Protein AF-A0A8J8PUG2-F1 (afdb_monomer)

Mean predicted aligned error: 6.24 Å

Sequence (182 aa):
MTYSSLESSLKRRLGYVIRYEDIEYEIVSKNYTLEVKMPSNGKLGQILHDYLQSYLIEGKARKNDSYDPFNYNLNNAVKILSDLTSKSRFSYCDKRVERIYGVRVTGQADLCSDEIVVEVKSNSDLKKVDLIQALIYTFLYEKDVILFLYGIYSGDYTIIRVPFNQRNLNSLLEGIKKLTDK

Secondary structure (DSSP, 8-state):
--THHHHHHHHHHHHHHS-STTS--EEEEEE---S--PPP-HHHHHHHHHHHHHHHTT-PPPPP-S--HHHHHHHHHHHHHHHHTTT---BPPPPEEEEETTEEEEE--SEE-SSEEEEEES-SSPPHHHHHHHHHHHHHHTSEEEEEEE-TTT--EEEEEE--SHHHHHHHHHHHHHHH--

Radius of gyration: 16.7 Å; Cα contacts (8 Å, |Δi|>4): 300; chains: 1; bounding box: 44×36×47 Å

Foldseek 3Di:
DDPVVQLLVLLVLLLVQFDPVLFDKDFPDWDFFDPDDDDDDVVVQVVLLVLLCCCQAVVDDQDDDPDDLLSVLSVVLNVVVCVVVVPFRKDFFDWFWDAAPNDIHIDGASIDGPAETEHEALAADDDSSLSSNQLSVCVRVVHKYWYWGANSNRSTTIIMIGGNDPSSVVSNNVSVVVVVVD

Nearest PDB structures (foldseek):
  6ppj-assembly1_B  TM=5.922E-01  e=2.136E-01  Mycolicibacterium smegmatis
  8b6h-assembly1_EM  TM=3.641E-01  e=5.302E+00  Tetrahymena thermophila SB210
  6s84-assembly1_E  TM=1.888E-01  e=7.018E-01  Thermotoga maritima MSB8
  7cys-assembly1_A  TM=2.981E-01  e=5.626E+00  Hordeum vulgare

pLDDT: mean 86.42, std 14.71, range [33.25, 98.31]

Solvent-accessible surface area (backbone atoms only — not comparable to full-atom values): 10322 Å² total; per-residue (Å²): 135,70,74,67,59,59,52,57,44,51,32,48,57,37,44,76,68,44,58,72,87,54,47,65,67,42,80,77,47,75,50,85,78,63,89,75,80,72,82,87,49,71,71,56,36,50,51,53,53,55,50,45,46,44,35,59,50,70,65,48,83,76,90,78,87,72,96,42,70,58,60,52,27,51,52,46,53,47,47,55,55,50,64,76,48,74,76,63,66,37,37,78,40,71,76,38,79,50,72,58,95,85,44,79,45,64,52,62,55,65,33,26,38,96,73,40,33,35,39,75,40,61,42,42,72,91,46,64,49,57,55,38,46,41,57,51,45,13,64,70,66,72,20,32,21,37,41,41,20,33,21,54,84,54,60,20,30,29,33,33,40,32,60,56,45,70,63,38,51,47,40,50,54,54,29,52,47,68,73,62,78,116

Structure (mmCIF, N/CA/C/O backbone):
data_AF-A0A8J8PUG2-F1
#
_entry.id   AF-A0A8J8PUG2-F1
#
loop_
_atom_site.group_PDB
_atom_site.id
_atom_site.type_symbol
_atom_site.label_atom_id
_atom_site.label_alt_id
_atom_site.label_comp_id
_atom_site.label_asym_id
_atom_site.label_entity_id
_atom_site.label_seq_id
_atom_site.pdbx_PDB_ins_code
_atom_site.Cartn_x
_atom_site.Cartn_y
_atom_site.Cartn_z
_atom_site.occupancy
_atom_site.B_iso_or_equiv
_atom_site.auth_seq_id
_atom_site.auth_comp_id
_atom_site.auth_asym_id
_atom_site.auth_atom_id
_atom_site.pdbx_PDB_model_num
ATOM 1 N N . MET A 1 1 ? -13.215 23.583 -1.229 1.00 33.47 1 MET A N 1
ATOM 2 C CA . MET A 1 1 ? -12.466 23.068 -0.059 1.00 33.47 1 MET A CA 1
ATOM 3 C C . MET A 1 1 ? -12.255 21.578 -0.248 1.00 33.47 1 MET A C 1
ATOM 5 O O . MET A 1 1 ? -13.207 20.867 -0.535 1.00 33.47 1 MET A O 1
ATOM 9 N N . THR A 1 2 ? -11.001 21.145 -0.232 1.00 33.25 2 THR A N 1
ATOM 10 C CA . THR A 1 2 ? -10.520 19.860 -0.756 1.00 33.25 2 THR A CA 1
ATOM 11 C C . THR A 1 2 ? -10.722 18.714 0.240 1.00 33.25 2 THR A C 1
ATOM 13 O O . THR A 1 2 ? -10.205 18.738 1.353 1.00 33.25 2 THR A O 1
ATOM 16 N N . TYR A 1 3 ? -11.448 17.677 -0.189 1.00 35.38 3 TYR A N 1
ATOM 17 C CA . TYR A 1 3 ? -11.759 16.458 0.571 1.00 35.38 3 TYR A CA 1
ATOM 18 C C . TYR A 1 3 ? -10.524 15.688 1.095 1.00 35.38 3 TYR A C 1
ATOM 20 O O . TYR A 1 3 ? -10.662 14.883 2.014 1.00 35.38 3 TYR A O 1
ATOM 28 N N . SER A 1 4 ? -9.317 15.975 0.589 1.00 40.91 4 SER A N 1
ATOM 29 C CA . SER A 1 4 ? -8.062 15.369 1.063 1.00 40.91 4 SER A CA 1
ATOM 30 C C . SER A 1 4 ? -7.694 15.750 2.505 1.00 40.91 4 SER A C 1
ATOM 32 O O . SER A 1 4 ? -6.958 15.013 3.166 1.00 40.91 4 SER A O 1
ATOM 34 N N . SER A 1 5 ? -8.219 16.860 3.044 1.00 36.84 5 SER A N 1
ATOM 35 C CA . SER A 1 5 ? -7.902 17.275 4.418 1.00 36.84 5 SER A CA 1
ATOM 36 C C . SER A 1 5 ? -8.544 16.361 5.474 1.00 36.84 5 SER A C 1
ATOM 38 O O . SER A 1 5 ? -7.901 16.064 6.484 1.00 36.84 5 SER A O 1
ATOM 40 N N . LEU A 1 6 ? -9.749 15.832 5.218 1.00 41.53 6 LEU A N 1
ATOM 41 C CA . LEU A 1 6 ? -10.483 14.960 6.146 1.00 41.53 6 LEU A CA 1
ATOM 42 C C . LEU A 1 6 ? -9.897 13.542 6.229 1.00 41.53 6 LEU A C 1
ATOM 44 O O . LEU A 1 6 ? -9.704 13.032 7.332 1.00 41.53 6 LEU A O 1
ATOM 48 N N . GLU A 1 7 ? -9.528 12.931 5.101 1.00 51.88 7 GLU A N 1
ATOM 49 C CA . GLU A 1 7 ? -8.844 11.624 5.087 1.00 51.88 7 GLU A CA 1
ATOM 50 C C . GLU A 1 7 ? -7.471 11.707 5.770 1.00 51.88 7 GLU A C 1
ATOM 52 O O . GLU A 1 7 ? -7.086 10.833 6.552 1.00 51.88 7 GLU A O 1
ATOM 57 N N . SER A 1 8 ? -6.757 12.821 5.564 1.00 60.81 8 SER A N 1
ATOM 58 C CA . SER A 1 8 ? -5.487 13.079 6.245 1.00 60.81 8 SER A CA 1
ATOM 59 C C . SER A 1 8 ? -5.633 13.242 7.764 1.00 60.81 8 SER A C 1
ATOM 61 O O . SER A 1 8 ? -4.667 13.016 8.495 1.00 60.81 8 SER A O 1
ATOM 63 N N 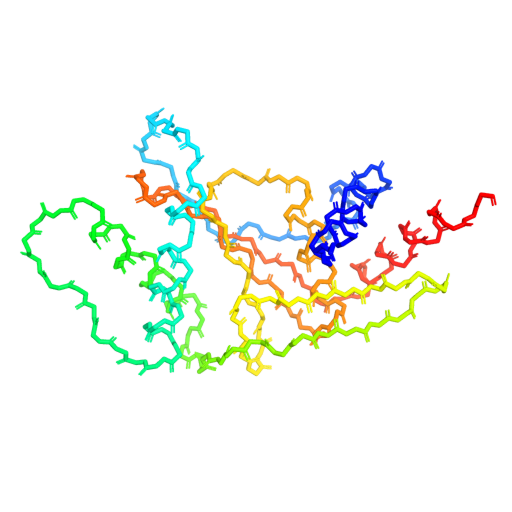. SER A 1 9 ? -6.817 13.636 8.242 1.00 80.19 9 SER A N 1
ATOM 64 C CA . SER A 1 9 ? -7.119 13.789 9.667 1.00 80.19 9 SER A CA 1
ATOM 65 C C . SER A 1 9 ? -7.372 12.435 10.327 1.00 80.19 9 SER A C 1
ATOM 67 O O . SER A 1 9 ? -6.797 12.158 11.379 1.00 80.19 9 SER A O 1
ATOM 69 N N . LEU A 1 10 ? -8.149 11.549 9.691 1.00 89.00 10 LEU A N 1
ATOM 70 C CA . LEU A 1 10 ? -8.481 10.244 10.270 1.00 89.00 10 LEU A CA 1
ATOM 71 C C . LEU A 1 10 ? -7.238 9.370 10.476 1.00 89.00 10 LEU A C 1
ATOM 73 O O . LEU A 1 10 ? -7.008 8.908 11.591 1.00 89.00 10 LEU A O 1
ATOM 77 N N . LYS A 1 11 ? -6.391 9.200 9.450 1.00 91.88 11 LYS A N 1
ATOM 78 C CA . LYS A 1 11 ? -5.176 8.373 9.574 1.00 91.88 11 LYS A CA 1
ATOM 79 C C . LYS A 1 11 ? -4.188 8.909 10.611 1.00 91.88 11 LYS A C 1
ATOM 81 O O . LYS A 1 11 ? -3.544 8.134 11.311 1.00 91.88 11 LYS A O 1
ATOM 86 N N . ARG A 1 12 ? -4.106 10.237 10.764 1.00 91.31 12 ARG A N 1
ATOM 87 C CA . ARG A 1 12 ? -3.309 10.873 11.823 1.00 91.31 12 ARG A CA 1
ATOM 88 C C . ARG A 1 12 ? -3.886 10.584 13.204 1.00 91.31 12 ARG A C 1
ATOM 90 O O . ARG A 1 12 ? -3.153 10.129 14.070 1.00 91.31 12 ARG A O 1
ATOM 97 N N . ARG A 1 13 ? -5.193 10.789 13.391 1.00 92.81 13 ARG A N 1
ATOM 98 C CA . ARG A 1 13 ? -5.896 10.500 14.652 1.00 92.81 13 ARG A CA 1
ATOM 99 C C . ARG A 1 13 ? -5.756 9.036 15.062 1.00 92.81 13 ARG A C 1
ATOM 101 O O . ARG A 1 13 ? -5.401 8.769 16.203 1.00 92.81 13 ARG A O 1
ATOM 108 N N . LEU A 1 14 ? -5.967 8.111 14.128 1.00 94.44 14 LEU A N 1
ATOM 109 C CA . LEU A 1 14 ? -5.774 6.677 14.352 1.00 94.44 14 LEU A CA 1
ATOM 110 C C . LEU A 1 14 ? -4.316 6.339 14.682 1.00 94.44 14 LEU A C 1
ATOM 112 O O . LEU A 1 14 ? -4.063 5.546 15.581 1.00 94.44 14 LEU A O 1
ATOM 116 N N . GLY A 1 15 ? -3.355 7.001 14.032 1.00 93.19 15 GLY A N 1
ATOM 117 C CA . GLY A 1 15 ? -1.930 6.851 14.331 1.00 93.19 15 GLY A CA 1
ATOM 118 C C . GLY A 1 15 ? -1.520 7.245 15.755 1.00 93.19 15 GLY A C 1
ATOM 119 O O . GLY A 1 15 ? -0.485 6.773 16.213 1.00 93.19 15 GLY A O 1
ATOM 120 N N . TYR A 1 16 ? -2.318 8.056 16.462 1.00 93.19 16 TYR A N 1
ATOM 121 C CA . TYR A 1 16 ? -2.096 8.366 17.882 1.00 93.19 16 TYR A CA 1
ATOM 122 C C . TYR A 1 16 ? -2.665 7.312 18.839 1.00 93.19 16 TYR A C 1
ATOM 124 O O . TYR A 1 16 ? -2.215 7.242 19.979 1.00 93.19 16 TYR A O 1
ATOM 132 N N . VAL A 1 17 ? -3.656 6.519 18.415 1.00 94.50 17 VAL A N 1
ATOM 133 C CA . VAL A 1 17 ? -4.383 5.588 19.303 1.00 94.50 17 VAL A CA 1
ATOM 134 C C . VAL A 1 17 ? -4.121 4.108 19.013 1.00 94.50 17 VAL A C 1
ATOM 136 O O . VAL A 1 17 ? -4.343 3.280 19.893 1.00 94.50 17 VAL A O 1
ATOM 139 N N . ILE A 1 18 ? -3.646 3.770 17.812 1.00 95.19 18 ILE A N 1
ATOM 140 C CA . ILE A 1 18 ? -3.248 2.412 17.415 1.00 95.19 18 ILE A CA 1
ATOM 141 C C . ILE A 1 18 ? -1.718 2.332 17.439 1.00 95.19 18 ILE A C 1
ATOM 143 O O . ILE A 1 18 ? -1.050 3.067 16.707 1.00 95.19 18 ILE A O 1
ATOM 147 N N . ARG A 1 19 ? -1.132 1.421 18.221 1.00 94.31 19 ARG A N 1
ATOM 148 C CA . ARG A 1 19 ? 0.330 1.225 18.301 1.00 94.31 19 ARG A CA 1
ATOM 149 C C . ARG A 1 19 ? 0.832 0.369 17.145 1.00 94.31 19 ARG A C 1
ATOM 151 O O . ARG A 1 19 ? 0.045 -0.137 16.351 1.00 94.31 19 ARG A O 1
ATOM 158 N N . TYR A 1 20 ? 2.147 0.309 16.923 1.00 92.44 20 TYR A N 1
ATOM 159 C CA . TYR A 1 20 ? 2.698 -0.529 15.843 1.00 92.44 20 TYR A CA 1
ATOM 160 C C . TYR A 1 20 ? 2.437 -2.013 16.103 1.00 92.44 20 TYR A C 1
ATOM 162 O O . TYR A 1 20 ? 1.981 -2.692 15.196 1.00 92.44 20 TYR A O 1
ATOM 170 N N . GLU A 1 21 ? 2.618 -2.469 17.344 1.00 94.44 21 GLU A N 1
ATOM 171 C CA . GLU A 1 21 ? 2.365 -3.857 17.763 1.00 94.44 21 GLU A CA 1
ATOM 172 C C . GLU A 1 21 ? 0.899 -4.307 17.647 1.00 94.44 21 GLU A C 1
ATOM 174 O O . GLU A 1 21 ? 0.617 -5.505 17.589 1.00 94.44 21 GLU A O 1
ATOM 179 N N . ASP A 1 22 ? -0.038 -3.359 17.587 1.00 95.94 22 ASP A N 1
ATOM 180 C CA . ASP A 1 22 ? -1.458 -3.657 17.412 1.00 95.94 22 ASP A CA 1
ATOM 181 C C . ASP A 1 22 ? -1.768 -4.028 15.945 1.00 95.94 22 ASP A C 1
ATOM 183 O O . ASP A 1 22 ? -2.813 -4.604 15.662 1.00 95.94 22 ASP A O 1
ATOM 187 N N . ILE A 1 23 ? -0.866 -3.732 15.003 1.00 97.25 23 ILE A N 1
ATOM 188 C CA . ILE A 1 23 ? -1.029 -4.016 13.574 1.00 97.25 23 ILE A CA 1
ATOM 189 C C . ILE A 1 23 ? -0.136 -5.199 13.214 1.00 97.25 23 ILE A C 1
ATOM 191 O O . ILE A 1 23 ? 1.072 -5.169 13.432 1.00 97.25 23 ILE A O 1
ATOM 195 N N . GLU A 1 24 ? -0.721 -6.235 12.632 1.00 97.88 24 GLU A N 1
ATOM 196 C CA . GLU A 1 24 ? 0.031 -7.310 12.001 1.00 97.88 24 GLU A CA 1
ATOM 197 C C . GLU A 1 24 ? 0.516 -6.850 10.626 1.00 97.88 24 GLU A C 1
ATOM 199 O O . GLU A 1 24 ? -0.282 -6.410 9.796 1.00 97.88 24 GLU A O 1
ATOM 204 N N . TYR A 1 25 ? 1.826 -6.918 10.397 1.00 96.94 25 TYR A N 1
ATOM 205 C CA . TYR A 1 25 ? 2.452 -6.628 9.112 1.00 96.94 25 TYR A CA 1
ATOM 206 C C . TYR A 1 25 ? 3.793 -7.356 8.988 1.00 96.94 25 TYR A C 1
ATOM 208 O O . TYR A 1 25 ? 4.448 -7.663 9.984 1.00 96.94 25 TYR A O 1
ATOM 216 N N . GLU A 1 26 ? 4.219 -7.585 7.752 1.00 96.00 26 GLU A N 1
ATOM 217 C CA . GLU A 1 26 ? 5.466 -8.263 7.406 1.00 96.00 26 GLU A CA 1
ATOM 218 C C . GLU A 1 26 ? 6.323 -7.356 6.518 1.00 96.00 26 GLU A C 1
ATOM 220 O O . GLU A 1 26 ? 5.825 -6.785 5.548 1.00 96.00 26 GLU A O 1
ATOM 225 N N . ILE A 1 27 ? 7.620 -7.230 6.821 1.00 93.88 27 ILE A N 1
ATOM 226 C CA . ILE A 1 27 ? 8.580 -6.611 5.898 1.00 93.88 27 ILE A CA 1
ATOM 227 C C . ILE A 1 27 ? 8.992 -7.679 4.886 1.00 93.88 27 ILE A C 1
ATOM 229 O O . ILE A 1 27 ? 9.810 -8.540 5.195 1.00 93.88 27 ILE A O 1
ATOM 233 N N . VAL A 1 28 ? 8.430 -7.603 3.682 1.00 93.56 28 VAL A N 1
ATOM 234 C CA . VAL A 1 28 ? 8.649 -8.586 2.610 1.00 93.56 28 VAL A CA 1
ATOM 235 C C . VAL A 1 28 ? 10.042 -8.441 2.004 1.00 93.56 28 VAL A C 1
ATOM 237 O O . VAL A 1 28 ? 10.712 -9.424 1.705 1.00 93.56 28 VAL A O 1
ATOM 240 N N . SER A 1 29 ? 10.484 -7.202 1.790 1.00 90.62 29 SER A N 1
ATOM 241 C CA . SER A 1 29 ? 11.806 -6.917 1.236 1.00 90.62 29 SER A CA 1
ATOM 242 C C . SER A 1 29 ? 12.253 -5.508 1.596 1.00 90.62 29 SER A C 1
ATOM 244 O O . SER A 1 29 ? 11.432 -4.616 1.835 1.00 90.62 29 SER A O 1
ATOM 246 N N . LYS A 1 30 ? 13.569 -5.310 1.648 1.00 87.75 30 LYS A N 1
ATOM 247 C CA . LYS A 1 30 ? 14.187 -4.043 2.018 1.00 87.75 30 LYS A CA 1
ATOM 248 C C . LYS A 1 30 ? 15.546 -3.889 1.349 1.00 87.75 30 LYS A C 1
ATOM 250 O O . LYS A 1 30 ? 16.363 -4.805 1.410 1.00 87.75 30 LYS A O 1
ATOM 255 N N . ASN A 1 31 ? 15.804 -2.727 0.762 1.00 87.00 31 ASN A N 1
ATOM 256 C CA . ASN A 1 31 ? 17.104 -2.378 0.200 1.00 87.00 31 ASN A CA 1
ATOM 257 C C . ASN A 1 31 ? 17.448 -0.923 0.538 1.00 87.00 31 ASN A C 1
ATOM 259 O O . ASN A 1 31 ? 16.621 -0.030 0.345 1.00 87.00 31 ASN A O 1
ATOM 263 N N . TYR A 1 32 ? 18.668 -0.715 1.032 1.00 78.00 32 TYR A N 1
ATOM 264 C CA . TYR A 1 32 ? 19.250 0.602 1.247 1.00 78.00 32 TYR A CA 1
ATOM 265 C C . TYR A 1 32 ? 20.633 0.653 0.613 1.00 78.00 32 TYR A C 1
ATOM 267 O O . TYR A 1 32 ? 21.510 -0.138 0.956 1.00 78.00 32 TYR A O 1
ATOM 275 N N . THR A 1 33 ? 20.812 1.607 -0.287 1.00 67.88 33 THR A N 1
ATOM 276 C CA . THR A 1 33 ? 21.973 1.732 -1.165 1.00 67.88 33 THR A CA 1
ATOM 277 C C . THR A 1 33 ? 22.699 3.062 -0.978 1.00 67.88 33 THR A C 1
ATOM 279 O O . THR A 1 33 ? 23.898 3.118 -1.236 1.00 67.88 33 THR A O 1
ATOM 282 N N . LEU A 1 34 ? 22.025 4.135 -0.532 1.00 59.19 34 LEU A N 1
ATOM 283 C CA . LEU A 1 34 ? 22.609 5.485 -0.479 1.00 59.19 34 LEU A CA 1
ATOM 284 C C . LEU A 1 34 ? 22.252 6.270 0.795 1.00 59.19 34 LEU A C 1
ATOM 286 O O . LEU A 1 34 ? 21.109 6.297 1.239 1.00 59.19 34 LEU A O 1
ATOM 290 N N . GLU A 1 35 ? 23.230 7.010 1.329 1.00 52.59 35 GLU A N 1
ATOM 291 C CA . GLU A 1 35 ? 23.051 7.961 2.444 1.00 52.59 35 GLU A CA 1
ATOM 292 C C . GLU A 1 35 ? 22.472 9.323 2.002 1.00 52.59 35 GLU A C 1
ATOM 294 O O . GLU A 1 35 ? 22.059 10.132 2.837 1.00 52.59 35 GLU A O 1
ATOM 299 N N . VAL A 1 36 ? 22.409 9.600 0.692 1.00 48.75 36 VAL A N 1
ATOM 300 C CA . VAL A 1 36 ? 21.938 10.891 0.164 1.00 48.75 36 VAL A CA 1
ATOM 301 C C . VAL A 1 36 ? 20.407 10.943 0.164 1.00 48.75 36 VAL A C 1
ATOM 303 O O . VAL A 1 36 ? 19.740 10.639 -0.825 1.00 48.75 36 VAL A O 1
ATOM 306 N N . LYS A 1 37 ? 19.833 11.376 1.290 1.00 54.47 37 LYS A N 1
ATOM 307 C CA . LYS A 1 37 ? 18.403 11.692 1.413 1.00 54.47 37 LYS A CA 1
ATOM 308 C C . LYS A 1 37 ? 18.115 13.070 0.808 1.00 54.47 37 LYS A C 1
ATOM 310 O O . LYS A 1 37 ? 18.284 14.091 1.471 1.00 54.47 37 LYS A O 1
ATOM 315 N N . MET A 1 38 ? 17.657 13.124 -0.444 1.00 54.59 38 MET A N 1
ATOM 316 C CA . MET A 1 38 ? 17.096 14.367 -0.993 1.00 54.59 38 MET A CA 1
ATOM 317 C C . MET A 1 38 ? 15.691 14.632 -0.419 1.00 54.59 38 MET A C 1
ATOM 319 O O . MET A 1 38 ? 14.921 13.687 -0.219 1.00 54.59 38 MET A O 1
ATOM 323 N N . PRO A 1 39 ? 15.322 15.900 -0.149 1.00 55.03 39 PRO A N 1
ATOM 324 C CA . PRO A 1 39 ? 14.016 16.238 0.408 1.00 55.03 39 PRO A CA 1
ATOM 325 C C . PRO A 1 39 ? 12.880 15.811 -0.529 1.00 55.03 39 PRO A C 1
ATOM 327 O O . PRO A 1 39 ? 12.960 15.973 -1.748 1.00 55.03 39 PRO A O 1
ATOM 330 N N . SER A 1 40 ? 11.796 15.273 0.041 1.00 58.06 40 SER A N 1
ATOM 331 C CA . SER A 1 40 ? 10.654 14.813 -0.753 1.00 58.06 40 SER A CA 1
ATOM 332 C C . SER A 1 40 ? 10.014 15.980 -1.508 1.00 58.06 40 SER A C 1
ATOM 334 O O . SER A 1 40 ? 9.611 16.968 -0.892 1.00 58.06 40 SER A O 1
ATOM 336 N N . ASN A 1 41 ? 9.848 15.839 -2.820 1.00 69.62 41 ASN A N 1
ATOM 337 C CA . ASN A 1 41 ? 9.135 16.794 -3.661 1.00 69.62 41 ASN A CA 1
ATOM 338 C C . ASN A 1 41 ? 7.850 16.138 -4.182 1.00 69.62 41 ASN A C 1
ATOM 340 O O . ASN A 1 41 ? 7.905 15.106 -4.849 1.00 69.62 41 ASN A O 1
ATOM 344 N N . GLY A 1 42 ? 6.692 16.745 -3.900 1.00 74.50 42 GLY A N 1
ATOM 345 C CA . GLY A 1 42 ? 5.385 16.208 -4.298 1.00 74.50 42 GLY A CA 1
ATOM 346 C C . GLY A 1 42 ? 5.239 15.980 -5.806 1.00 74.50 42 GLY A C 1
ATOM 347 O O . GLY A 1 42 ? 4.573 15.034 -6.211 1.00 74.50 42 GLY A O 1
ATOM 348 N N . LYS A 1 43 ? 5.930 16.769 -6.645 1.00 82.56 43 LYS A N 1
ATOM 349 C CA . LYS A 1 43 ? 5.940 16.557 -8.103 1.00 82.56 43 LYS A CA 1
ATOM 350 C C . LYS A 1 43 ? 6.586 15.228 -8.497 1.00 82.56 43 LYS A C 1
ATOM 352 O O . LYS A 1 43 ? 6.151 14.594 -9.447 1.00 82.56 43 LYS A O 1
ATOM 357 N N . LEU A 1 44 ? 7.613 14.799 -7.769 1.00 78.88 44 LEU A N 1
ATOM 358 C CA . LEU A 1 44 ? 8.313 13.544 -8.049 1.00 78.88 44 LEU A CA 1
ATOM 359 C C . LEU A 1 44 ? 7.524 12.338 -7.572 1.00 78.88 44 LEU A C 1
ATOM 361 O O . LEU A 1 44 ? 7.542 11.305 -8.232 1.00 78.88 44 LEU A O 1
ATOM 365 N N . GLY A 1 45 ? 6.822 12.489 -6.445 1.00 86.56 45 GLY A N 1
ATOM 366 C CA . GLY A 1 45 ? 5.836 11.505 -6.027 1.00 86.56 45 GLY A CA 1
ATOM 367 C C . GLY A 1 45 ? 4.812 11.290 -7.133 1.00 86.56 45 GLY A C 1
ATOM 368 O O . GLY A 1 45 ? 4.645 10.165 -7.578 1.00 86.56 45 GLY A O 1
ATOM 369 N N . GLN A 1 46 ? 4.243 12.365 -7.685 1.00 90.12 46 GLN A N 1
ATOM 370 C CA . GLN A 1 46 ? 3.305 12.238 -8.800 1.00 90.12 46 GLN A CA 1
ATOM 371 C C . GLN A 1 46 ? 3.917 11.505 -10.006 1.00 90.12 46 GLN A C 1
ATOM 373 O O . GLN A 1 46 ? 3.305 10.574 -10.513 1.00 90.12 46 GLN A O 1
ATOM 378 N N . ILE A 1 47 ? 5.152 11.843 -10.406 1.00 89.88 47 ILE A N 1
ATOM 379 C CA . ILE A 1 47 ? 5.842 11.159 -11.515 1.00 89.88 47 ILE A CA 1
ATOM 380 C C . ILE A 1 47 ? 5.987 9.654 -11.254 1.00 89.88 47 ILE A C 1
ATOM 382 O O . ILE A 1 47 ? 5.778 8.861 -12.168 1.00 89.88 47 ILE A O 1
ATOM 386 N N . LEU A 1 48 ? 6.341 9.253 -10.029 1.00 91.44 48 LEU A N 1
ATOM 387 C CA . LEU A 1 48 ? 6.441 7.839 -9.664 1.00 91.44 48 LEU A CA 1
ATOM 388 C C . LEU A 1 48 ? 5.090 7.130 -9.824 1.00 91.44 48 LEU A C 1
ATOM 390 O O . LEU A 1 48 ? 5.031 6.081 -10.461 1.00 91.44 48 LEU A O 1
ATOM 394 N N . HIS A 1 49 ? 4.022 7.703 -9.262 1.00 93.19 49 HIS A N 1
ATOM 395 C CA . HIS A 1 49 ? 2.683 7.110 -9.307 1.00 93.19 49 HIS A CA 1
ATOM 396 C C . HIS A 1 49 ? 2.181 6.998 -10.754 1.00 93.19 49 HIS A C 1
ATOM 398 O O . HIS A 1 49 ? 1.808 5.907 -11.186 1.00 93.19 49 HIS A O 1
ATOM 404 N N . ASP A 1 50 ? 2.272 8.085 -11.526 1.00 92.06 50 ASP A N 1
ATOM 405 C CA . ASP A 1 50 ? 1.844 8.130 -12.928 1.00 92.06 50 ASP A CA 1
ATOM 406 C C . ASP A 1 50 ? 2.599 7.103 -13.776 1.00 92.06 50 ASP A C 1
ATOM 408 O O . ASP A 1 50 ? 2.011 6.428 -14.624 1.00 92.06 50 ASP A O 1
ATOM 412 N N . TYR A 1 51 ? 3.911 6.969 -13.549 1.00 92.19 51 TYR A N 1
ATOM 413 C CA . TYR A 1 51 ? 4.750 6.036 -14.294 1.00 92.19 51 TYR A CA 1
ATOM 414 C C . TYR A 1 51 ? 4.408 4.578 -13.982 1.00 92.19 51 TYR A C 1
ATOM 416 O O . TYR A 1 51 ? 4.262 3.770 -14.901 1.00 92.19 51 TYR A O 1
ATOM 424 N N . LEU A 1 52 ? 4.241 4.243 -12.698 1.00 92.81 52 LEU A N 1
ATOM 425 C CA . LEU A 1 52 ? 3.856 2.899 -12.272 1.00 92.81 52 LEU A CA 1
ATOM 426 C C . LEU A 1 52 ? 2.476 2.522 -12.812 1.00 92.81 52 LEU A C 1
ATOM 428 O O . LEU A 1 52 ? 2.333 1.441 -13.375 1.00 92.81 52 LEU A O 1
ATOM 432 N N . GLN A 1 53 ? 1.488 3.413 -12.711 1.00 93.06 53 GLN A N 1
ATOM 433 C CA . GLN A 1 53 ? 0.140 3.182 -13.239 1.00 93.06 53 GLN A CA 1
ATOM 434 C C . GLN A 1 53 ? 0.146 3.024 -14.765 1.00 93.06 53 GLN A C 1
ATOM 436 O O . GLN A 1 53 ? -0.384 2.041 -15.281 1.00 93.06 53 GLN A O 1
ATOM 441 N N . SER A 1 54 ? 0.824 3.925 -15.485 1.00 90.38 54 SER A N 1
ATOM 442 C CA . SER A 1 54 ? 0.971 3.855 -16.948 1.00 90.38 54 SER A CA 1
ATOM 443 C C . SER A 1 54 ? 1.560 2.520 -17.414 1.00 90.38 54 SER A C 1
ATOM 445 O O . SER A 1 54 ? 1.166 1.982 -18.446 1.00 90.38 54 SER A O 1
ATOM 447 N N . TYR A 1 55 ? 2.520 1.970 -16.671 1.00 90.12 55 TYR A N 1
ATOM 448 C CA . TYR A 1 55 ? 3.140 0.702 -17.038 1.00 90.12 55 TYR A CA 1
ATOM 449 C C . TYR A 1 55 ? 2.296 -0.504 -16.615 1.00 90.12 55 TYR A C 1
ATOM 451 O O . TYR A 1 55 ? 1.986 -1.367 -17.432 1.00 90.12 55 TYR A O 1
ATOM 459 N N . LEU A 1 56 ? 1.933 -0.572 -15.333 1.00 90.88 56 LEU A N 1
ATOM 460 C CA . LEU A 1 56 ? 1.334 -1.757 -14.719 1.00 90.88 56 LEU A CA 1
ATOM 461 C C . LEU A 1 56 ? -0.142 -1.947 -15.093 1.00 90.88 56 LEU A C 1
ATOM 463 O O . LEU A 1 56 ? -0.617 -3.080 -15.085 1.00 90.88 56 LEU A O 1
ATOM 467 N N . ILE A 1 57 ? -0.856 -0.867 -15.427 1.00 91.19 57 ILE A N 1
ATOM 468 C CA . ILE A 1 57 ? -2.266 -0.917 -15.839 1.00 91.19 57 ILE A CA 1
ATOM 469 C C . ILE A 1 57 ? -2.380 -0.873 -17.364 1.00 91.19 57 ILE A C 1
ATOM 471 O O . ILE A 1 57 ? -3.060 -1.705 -17.964 1.00 91.19 57 ILE A O 1
ATOM 475 N N . GLU A 1 58 ? -1.725 0.100 -18.005 1.00 87.06 58 GLU A N 1
ATOM 476 C CA . GLU A 1 58 ? -1.918 0.363 -19.439 1.00 87.06 58 GLU A CA 1
ATOM 477 C C . GLU A 1 58 ? -0.948 -0.420 -20.339 1.00 87.06 58 GLU A C 1
ATOM 479 O O . GLU A 1 58 ? -1.108 -0.418 -21.559 1.00 87.06 58 GLU A O 1
ATOM 484 N N . GLY A 1 59 ? 0.063 -1.087 -19.769 1.00 82.62 59 GLY A N 1
ATOM 485 C CA . GLY A 1 59 ? 1.037 -1.878 -20.527 1.00 82.62 59 GLY A CA 1
ATOM 486 C C . GLY A 1 59 ? 1.966 -1.043 -21.413 1.00 82.62 59 GLY A C 1
ATOM 487 O O . GLY A 1 59 ? 2.506 -1.559 -22.394 1.00 82.62 59 GLY A O 1
ATOM 488 N N . LYS A 1 60 ? 2.149 0.251 -21.112 1.00 82.94 60 LYS A N 1
ATOM 489 C CA . LYS A 1 60 ? 3.066 1.122 -21.865 1.00 82.94 60 LYS A CA 1
ATOM 490 C C . LYS A 1 60 ? 4.513 0.639 -21.742 1.00 82.94 60 LYS A C 1
ATOM 492 O O . LYS A 1 60 ? 4.892 0.018 -20.759 1.00 82.94 60 LYS A O 1
ATOM 497 N N . ALA A 1 61 ? 5.346 0.936 -22.738 1.00 74.94 61 ALA A N 1
ATOM 498 C CA . ALA A 1 61 ? 6.752 0.536 -22.724 1.00 74.94 61 ALA A CA 1
ATOM 499 C C . ALA A 1 61 ? 7.545 1.238 -21.605 1.00 74.94 61 ALA A C 1
ATOM 501 O O . ALA A 1 61 ? 7.282 2.394 -21.266 1.00 74.94 61 ALA A O 1
ATOM 502 N N . ARG A 1 62 ? 8.562 0.546 -21.071 1.00 77.19 62 ARG A N 1
ATOM 503 C CA . ARG A 1 62 ? 9.561 1.167 -20.188 1.00 77.19 62 ARG A CA 1
ATOM 504 C C . ARG A 1 62 ? 10.344 2.215 -20.980 1.00 77.19 62 ARG A C 1
ATOM 506 O O . ARG A 1 62 ? 10.585 2.033 -22.174 1.00 77.19 62 ARG A O 1
ATOM 513 N N . LYS A 1 63 ? 10.769 3.293 -20.325 1.00 77.12 63 LYS A N 1
ATOM 514 C CA . LYS A 1 63 ? 11.712 4.252 -20.919 1.00 77.12 63 LYS A CA 1
ATOM 515 C C . LYS A 1 63 ? 13.038 3.538 -21.208 1.00 77.12 63 LYS A C 1
ATOM 517 O O . LYS A 1 63 ? 13.547 2.866 -20.317 1.00 77.12 63 LYS A O 1
ATOM 522 N N . ASN A 1 64 ? 13.547 3.665 -22.436 1.00 65.31 64 ASN A N 1
ATOM 523 C CA . ASN A 1 64 ? 14.783 3.025 -22.907 1.00 65.31 64 ASN A CA 1
ATOM 524 C C . ASN A 1 64 ? 16.012 3.962 -22.776 1.00 65.31 64 ASN A C 1
ATOM 526 O O . ASN A 1 64 ? 15.858 5.183 -22.734 1.00 65.31 64 ASN A O 1
ATOM 530 N N . ASP A 1 65 ? 17.204 3.361 -22.714 1.00 55.56 65 ASP A N 1
ATOM 531 C CA . ASP A 1 65 ? 18.367 3.719 -21.885 1.00 55.56 65 ASP A CA 1
ATOM 532 C C . ASP A 1 65 ? 19.441 4.635 -22.521 1.00 55.56 65 ASP A C 1
ATOM 534 O O . ASP A 1 65 ? 20.503 4.179 -22.948 1.00 55.56 65 ASP A O 1
ATOM 538 N N . SER A 1 66 ? 19.288 5.955 -22.461 1.00 55.47 66 SER A N 1
ATOM 539 C CA . SER A 1 66 ? 20.465 6.796 -22.183 1.00 55.47 66 SER A CA 1
ATOM 540 C C . SER A 1 66 ? 20.541 6.941 -20.663 1.00 55.47 66 SER A C 1
ATOM 542 O O . SER A 1 66 ? 19.566 7.386 -20.064 1.00 55.47 66 SER A O 1
ATOM 544 N N . TYR A 1 67 ? 21.627 6.466 -20.031 1.00 57.38 67 TYR A N 1
ATOM 545 C CA . TYR A 1 67 ? 21.735 6.275 -18.572 1.00 57.38 67 TYR A CA 1
ATOM 546 C C . TYR A 1 67 ? 21.471 7.573 -17.793 1.00 57.38 67 TYR A C 1
ATOM 548 O O . TYR A 1 67 ? 22.373 8.351 -17.489 1.00 57.38 67 TYR A O 1
ATOM 556 N N . ASP A 1 68 ? 20.201 7.782 -17.472 1.00 77.31 68 ASP A N 1
ATOM 557 C CA . ASP A 1 68 ? 19.708 8.734 -16.499 1.00 77.31 68 ASP A CA 1
ATOM 558 C C . ASP A 1 68 ? 19.312 7.916 -15.261 1.00 77.31 68 ASP A C 1
ATOM 560 O O . ASP A 1 68 ? 18.335 7.153 -15.327 1.00 77.31 68 ASP A O 1
ATOM 564 N N . PRO A 1 69 ? 20.052 8.038 -14.141 1.00 77.44 69 PRO A N 1
ATOM 565 C CA . PRO A 1 69 ? 19.764 7.329 -12.895 1.00 77.44 69 PRO A CA 1
ATOM 566 C C . PRO A 1 69 ? 18.297 7.428 -12.459 1.00 77.44 69 PRO A C 1
ATOM 568 O O . PRO A 1 69 ? 17.749 6.487 -11.885 1.00 77.44 69 PRO A O 1
ATOM 571 N N . PHE A 1 70 ? 17.626 8.535 -12.785 1.00 82.06 70 PHE A N 1
ATOM 572 C CA . PHE A 1 70 ? 16.210 8.719 -12.496 1.00 82.06 70 PHE A CA 1
ATOM 573 C C . PHE A 1 70 ? 15.312 7.738 -13.269 1.00 82.06 70 PHE A C 1
ATOM 575 O O . PHE A 1 70 ? 14.460 7.069 -12.679 1.00 82.06 70 PHE A O 1
ATOM 582 N N . ASN A 1 71 ? 15.510 7.610 -14.585 1.00 84.38 71 ASN A N 1
AT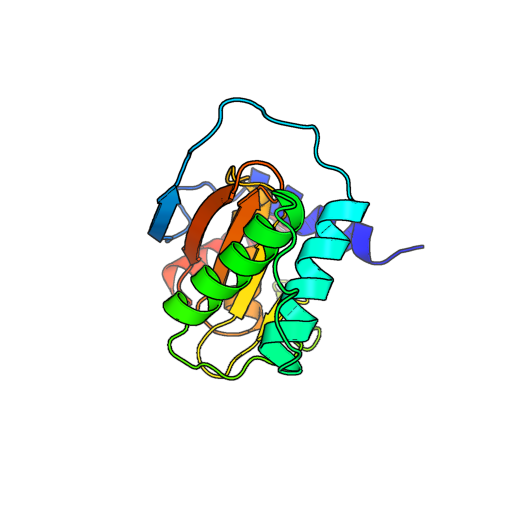OM 583 C CA . ASN A 1 71 ? 14.736 6.680 -15.413 1.00 84.38 71 ASN A CA 1
ATOM 584 C C . ASN A 1 71 ? 15.064 5.219 -15.074 1.00 84.38 71 ASN A C 1
ATOM 586 O O . ASN A 1 71 ? 14.160 4.381 -15.048 1.00 84.38 71 ASN A O 1
ATOM 590 N N . TYR A 1 72 ? 16.326 4.928 -14.743 1.00 85.75 72 TYR A N 1
ATOM 591 C CA . TYR A 1 72 ? 16.730 3.611 -14.253 1.00 85.75 72 TYR A CA 1
ATOM 592 C C . TYR A 1 72 ? 15.958 3.224 -12.982 1.00 85.75 72 TYR A C 1
ATOM 594 O O . TYR A 1 72 ? 15.357 2.149 -12.919 1.00 85.75 72 TYR A O 1
ATOM 602 N N . ASN A 1 73 ? 15.879 4.125 -11.999 1.00 88.00 73 ASN A N 1
ATOM 603 C CA . ASN A 1 73 ? 15.153 3.867 -10.757 1.00 88.00 73 ASN A CA 1
ATOM 604 C C . ASN A 1 73 ? 13.643 3.704 -10.972 1.00 88.00 73 ASN A C 1
ATOM 606 O O . ASN A 1 73 ? 13.028 2.876 -10.303 1.00 88.00 73 ASN A O 1
ATOM 610 N N . LEU A 1 74 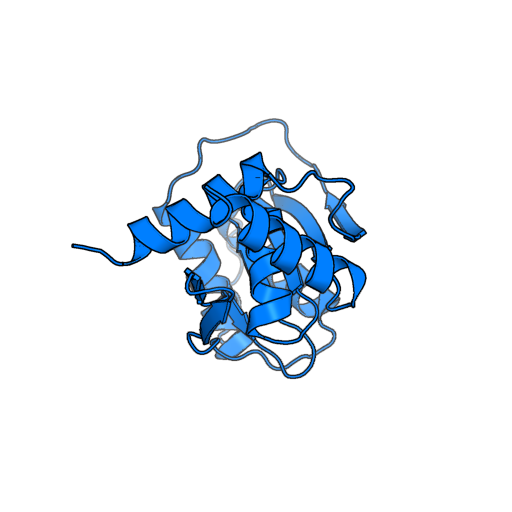? 13.041 4.441 -11.907 1.00 89.81 74 LEU A N 1
ATOM 611 C CA . LEU A 1 74 ? 11.641 4.245 -12.296 1.00 89.81 74 LEU A CA 1
ATOM 612 C C . LEU A 1 74 ? 11.401 2.851 -12.897 1.00 89.81 74 LEU A C 1
ATOM 614 O O . LEU A 1 74 ? 10.457 2.157 -12.516 1.00 89.81 74 LEU A O 1
ATOM 618 N N . ASN A 1 75 ? 12.275 2.414 -13.805 1.00 90.56 75 ASN A N 1
ATOM 619 C CA . ASN A 1 75 ? 12.211 1.076 -14.395 1.00 90.56 75 ASN A CA 1
ATOM 620 C C . ASN A 1 75 ? 12.411 -0.027 -13.347 1.00 90.56 75 ASN A C 1
ATOM 622 O O . ASN A 1 75 ? 11.754 -1.069 -13.410 1.00 90.56 75 ASN A O 1
ATOM 626 N N . ASN A 1 76 ? 13.290 0.206 -12.372 1.00 91.00 76 ASN A N 1
ATOM 627 C CA . ASN A 1 76 ? 13.522 -0.716 -11.270 1.00 91.00 76 ASN A CA 1
ATOM 628 C C . ASN A 1 76 ? 12.295 -0.832 -10.349 1.00 91.00 76 ASN A C 1
ATOM 630 O O . ASN A 1 76 ? 11.899 -1.944 -10.012 1.00 91.00 76 ASN A O 1
ATOM 634 N N . ALA A 1 77 ? 11.628 0.280 -10.023 1.00 92.50 77 ALA A N 1
ATOM 635 C CA . ALA A 1 77 ? 10.386 0.270 -9.245 1.00 92.50 77 ALA A CA 1
ATOM 636 C C . ALA A 1 77 ? 9.293 -0.583 -9.912 1.00 92.50 77 ALA A C 1
ATOM 638 O O . ALA A 1 77 ? 8.679 -1.435 -9.267 1.00 92.50 77 ALA A O 1
ATOM 639 N N . VAL A 1 78 ? 9.104 -0.400 -11.225 1.00 92.19 78 VAL A N 1
ATOM 640 C CA . VAL A 1 78 ? 8.192 -1.214 -12.042 1.00 92.19 78 VAL A CA 1
ATOM 641 C C . VAL A 1 78 ? 8.552 -2.694 -11.954 1.00 92.19 78 VAL A C 1
ATOM 643 O O . VAL A 1 78 ? 7.669 -3.531 -11.764 1.00 92.19 78 VAL A O 1
ATOM 646 N N . LYS A 1 79 ? 9.838 -3.027 -12.113 1.00 90.94 79 LYS A N 1
ATOM 647 C CA . LYS A 1 79 ? 10.319 -4.410 -12.067 1.00 90.94 79 LYS A CA 1
ATOM 648 C C . LYS A 1 79 ? 10.020 -5.052 -10.713 1.00 90.94 79 LYS A C 1
ATOM 650 O O . LYS A 1 79 ? 9.396 -6.103 -10.689 1.00 90.94 79 LYS A O 1
ATOM 655 N N . ILE A 1 80 ? 10.387 -4.391 -9.615 1.00 92.50 80 ILE A N 1
ATOM 656 C CA . ILE A 1 80 ? 10.165 -4.887 -8.250 1.00 92.50 80 ILE A CA 1
ATOM 657 C C . ILE A 1 80 ? 8.682 -5.187 -8.008 1.00 92.50 80 ILE A C 1
ATOM 659 O O . ILE A 1 80 ? 8.344 -6.276 -7.546 1.00 92.50 80 ILE A O 1
ATOM 663 N N . LEU A 1 81 ? 7.789 -4.252 -8.349 1.00 91.19 81 LEU A N 1
ATOM 664 C CA . LEU A 1 81 ? 6.350 -4.464 -8.185 1.00 91.19 81 LEU A CA 1
ATOM 665 C C . LEU A 1 81 ? 5.804 -5.564 -9.106 1.00 91.19 81 LEU A C 1
ATOM 667 O O . LEU A 1 81 ? 4.956 -6.345 -8.679 1.00 91.19 81 LEU A O 1
ATOM 671 N N . SER A 1 82 ? 6.293 -5.659 -10.344 1.00 89.12 82 SER A N 1
ATOM 672 C CA . SER A 1 82 ? 5.882 -6.718 -11.280 1.00 89.12 82 SER A CA 1
ATOM 673 C C . SER A 1 82 ? 6.280 -8.106 -10.769 1.00 89.12 82 SER A C 1
ATOM 675 O O . SER A 1 82 ? 5.469 -9.030 -10.806 1.00 89.12 82 SER A O 1
ATOM 677 N N . ASP A 1 83 ? 7.510 -8.239 -10.263 1.00 88.81 83 ASP A N 1
ATOM 678 C CA . ASP A 1 83 ? 8.059 -9.496 -9.750 1.00 88.81 83 ASP A CA 1
ATOM 679 C C . ASP A 1 83 ? 7.325 -9.928 -8.469 1.00 88.81 83 ASP A C 1
ATOM 681 O O . ASP A 1 83 ? 6.940 -11.088 -8.335 1.00 88.81 83 ASP A O 1
ATOM 685 N N . LEU A 1 84 ? 7.055 -8.986 -7.555 1.00 85.19 84 LEU A N 1
ATOM 686 C CA . LEU A 1 84 ? 6.342 -9.254 -6.302 1.00 85.19 84 LEU A CA 1
ATOM 687 C C . LEU A 1 84 ? 4.924 -9.788 -6.533 1.00 85.19 84 LEU A C 1
ATOM 689 O O . LEU A 1 84 ? 4.426 -10.605 -5.764 1.00 85.19 84 LEU A O 1
ATOM 693 N N . THR A 1 85 ? 4.262 -9.305 -7.578 1.00 80.81 85 THR A N 1
ATOM 694 C CA . THR A 1 85 ? 2.825 -9.523 -7.780 1.00 80.81 85 THR A CA 1
ATOM 695 C C . THR A 1 85 ? 2.526 -10.564 -8.852 1.00 80.81 85 THR A C 1
ATOM 697 O O . THR A 1 85 ? 1.368 -10.791 -9.183 1.00 80.81 85 THR A O 1
ATOM 700 N N . SER A 1 86 ? 3.565 -11.254 -9.344 1.00 65.50 86 SER A N 1
ATOM 701 C CA . SER A 1 86 ? 3.474 -12.540 -10.049 1.00 65.50 86 SER A CA 1
ATOM 702 C C . SER A 1 86 ? 2.422 -12.596 -11.171 1.00 65.50 86 SER A C 1
ATOM 704 O O . SER A 1 86 ? 1.763 -13.616 -11.350 1.00 65.50 86 SER A O 1
ATOM 706 N N . LYS A 1 87 ? 2.328 -11.526 -11.982 1.00 62.81 87 LYS A N 1
ATOM 707 C CA . LYS A 1 87 ? 1.400 -11.327 -13.127 1.00 62.81 87 LYS A CA 1
ATOM 708 C C . LYS A 1 87 ? -0.011 -10.825 -12.799 1.00 62.81 87 LYS A C 1
ATOM 710 O O . LYS A 1 87 ? -0.839 -10.791 -13.712 1.00 62.81 87 LYS A O 1
ATOM 715 N N . SER A 1 88 ? -0.294 -10.399 -11.569 1.00 70.88 88 SER A N 1
ATOM 716 C CA . SER A 1 88 ? -1.556 -9.723 -11.257 1.00 70.88 88 SER A CA 1
ATOM 717 C C . SER A 1 88 ? -1.817 -8.581 -12.236 1.00 70.88 88 SER A C 1
ATOM 719 O O . SER A 1 88 ? -0.997 -7.675 -12.402 1.00 70.88 88 SER A O 1
ATOM 721 N N . ARG A 1 89 ? -2.966 -8.635 -12.918 1.00 85.06 89 ARG A N 1
ATOM 722 C CA . ARG A 1 89 ? -3.393 -7.551 -13.798 1.00 85.06 89 ARG A CA 1
ATOM 723 C C . ARG A 1 89 ? -3.891 -6.411 -12.924 1.00 85.06 89 ARG A C 1
ATOM 725 O O . ARG A 1 89 ? -4.916 -6.542 -12.258 1.00 85.06 89 ARG A O 1
ATOM 732 N N . PHE A 1 90 ? -3.160 -5.303 -12.929 1.00 92.69 90 PHE A N 1
ATOM 733 C CA . PHE A 1 90 ? -3.566 -4.125 -12.183 1.00 92.69 90 PHE A CA 1
ATOM 734 C C . PHE A 1 90 ? -4.628 -3.317 -12.921 1.00 92.69 90 PHE A C 1
ATOM 736 O O . PHE A 1 90 ? -4.713 -3.291 -14.148 1.00 92.69 90 PHE A O 1
ATOM 743 N N . SER A 1 91 ? -5.422 -2.624 -12.122 1.00 94.44 91 SER A N 1
ATOM 744 C CA . SER A 1 91 ? -6.420 -1.643 -12.512 1.00 94.44 91 SER A CA 1
ATOM 745 C C . SE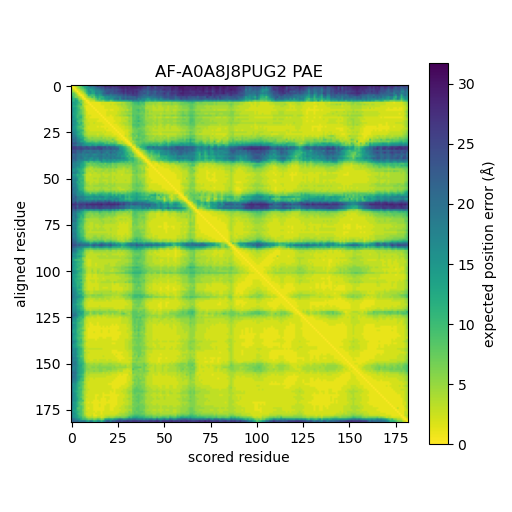R A 1 91 ? -6.355 -0.456 -11.554 1.00 94.44 91 SER A C 1
ATOM 747 O O . SER A 1 91 ? -5.764 -0.540 -10.470 1.00 94.44 91 SER A O 1
ATOM 749 N N . TYR A 1 92 ? -6.964 0.658 -11.949 1.00 94.88 92 TYR A N 1
ATOM 750 C CA . TYR A 1 92 ? -7.185 1.768 -11.032 1.00 94.88 92 TYR A CA 1
ATOM 751 C C . TYR A 1 92 ? -8.151 1.325 -9.935 1.00 94.88 92 TYR A C 1
ATOM 753 O O . TYR A 1 92 ? -9.197 0.747 -10.226 1.00 94.88 92 TYR A O 1
ATOM 761 N N . CYS A 1 93 ? -7.822 1.606 -8.677 1.00 94.88 93 CYS A N 1
ATOM 762 C CA . CYS A 1 93 ? -8.754 1.343 -7.593 1.00 94.88 93 CYS A CA 1
ATOM 763 C C . CYS A 1 93 ? -9.923 2.325 -7.625 1.00 94.88 93 CYS A C 1
ATOM 765 O O . CYS A 1 93 ? -9.726 3.544 -7.672 1.00 94.88 93 CYS A O 1
ATOM 767 N N . ASP A 1 94 ? -11.135 1.800 -7.467 1.00 94.88 94 ASP A N 1
ATOM 768 C CA . ASP A 1 94 ? -12.296 2.621 -7.152 1.00 94.88 94 ASP A CA 1
ATOM 769 C C . ASP A 1 94 ? -12.160 3.241 -5.763 1.00 94.88 94 ASP A C 1
ATOM 771 O O . ASP A 1 94 ? -11.648 2.628 -4.817 1.00 94.88 94 ASP A O 1
ATOM 775 N N . LYS A 1 95 ? -12.680 4.459 -5.624 1.00 96.44 95 LYS A N 1
ATOM 776 C CA . LYS A 1 95 ? -12.818 5.111 -4.326 1.00 96.44 95 LYS A CA 1
ATOM 777 C C . LYS A 1 95 ? -13.868 4.382 -3.486 1.00 96.44 95 LYS A C 1
ATOM 779 O O . LYS A 1 95 ? -15.024 4.276 -3.887 1.00 96.44 95 LYS A O 1
ATOM 784 N N . ARG A 1 96 ? -13.487 3.950 -2.284 1.00 96.00 96 ARG A N 1
ATOM 785 C CA . ARG A 1 96 ? -14.361 3.273 -1.316 1.00 96.00 96 ARG A CA 1
ATOM 786 C C . ARG A 1 96 ? -14.776 4.231 -0.207 1.00 96.00 96 ARG A C 1
ATOM 788 O O . ARG A 1 96 ? -13.985 5.067 0.239 1.00 96.00 96 ARG A O 1
ATOM 795 N N . VAL A 1 97 ? -16.028 4.129 0.228 1.00 94.56 97 VAL A N 1
ATOM 796 C CA . VAL A 1 97 ? -16.596 4.944 1.307 1.00 94.56 97 VAL A CA 1
ATOM 797 C C . VAL A 1 97 ? -17.393 4.029 2.220 1.00 94.56 97 VAL A C 1
ATOM 799 O O . VAL A 1 97 ? -18.385 3.465 1.787 1.00 94.56 97 VAL A O 1
ATOM 802 N N . GLU A 1 98 ? -17.007 3.977 3.487 1.00 94.31 98 GLU A N 1
ATOM 803 C CA . GLU A 1 98 ? -17.667 3.179 4.517 1.00 94.31 98 GLU A CA 1
ATOM 804 C C . GLU A 1 98 ? -17.979 4.026 5.756 1.00 94.31 98 GLU A C 1
ATOM 806 O O . GLU A 1 98 ? -17.470 5.144 5.929 1.00 94.31 98 GLU A O 1
ATOM 811 N N . ARG A 1 99 ? -18.829 3.502 6.644 1.00 91.88 99 ARG A N 1
ATOM 812 C CA . ARG A 1 99 ? -19.109 4.111 7.952 1.00 91.88 99 ARG A CA 1
ATOM 813 C C . ARG A 1 99 ? -18.919 3.098 9.073 1.00 91.88 99 ARG A C 1
ATOM 815 O O . ARG A 1 99 ? -19.614 2.093 9.121 1.00 91.88 99 ARG A O 1
ATOM 822 N N . ILE A 1 100 ? -18.046 3.427 10.022 1.00 90.31 100 ILE A N 1
ATOM 823 C CA . ILE A 1 100 ? -17.793 2.634 11.231 1.0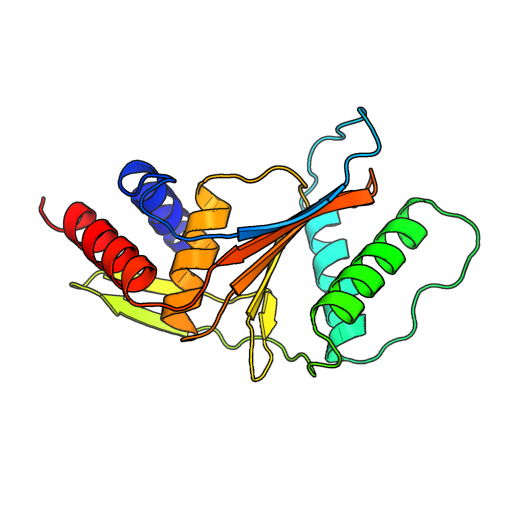0 90.31 100 ILE A CA 1
ATOM 824 C C . ILE A 1 100 ? -18.101 3.517 12.438 1.00 90.31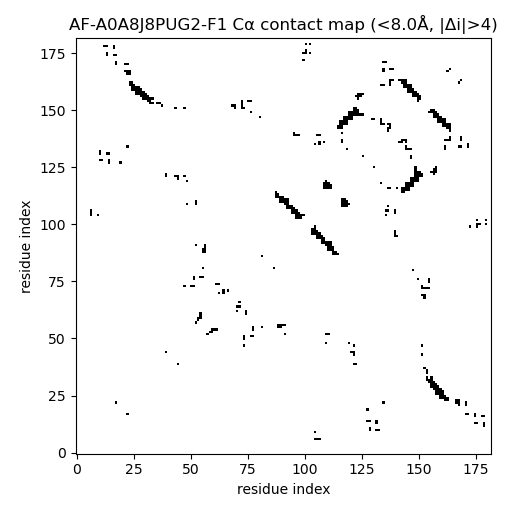 100 ILE A C 1
ATOM 826 O O . ILE A 1 100 ? -17.530 4.597 12.562 1.00 90.31 100 ILE A O 1
ATOM 830 N N . TYR A 1 101 ? -19.019 3.092 13.312 1.00 90.56 101 TYR A N 1
ATOM 831 C CA . TYR A 1 101 ? -19.437 3.862 14.498 1.00 90.56 101 TYR A CA 1
ATOM 832 C C . TYR A 1 101 ? -19.769 5.338 14.184 1.00 90.56 101 TYR A C 1
ATOM 834 O O . TYR A 1 101 ? -19.391 6.259 14.900 1.00 90.56 101 TYR A O 1
ATOM 842 N N . GLY A 1 102 ? -20.422 5.585 13.043 1.00 86.38 102 GLY A N 1
ATOM 843 C CA . GLY A 1 102 ? -20.757 6.934 12.569 1.00 86.38 102 GLY A CA 1
ATOM 844 C C . GLY A 1 102 ? -19.598 7.719 11.934 1.00 86.38 102 GLY A C 1
ATOM 845 O O . GLY A 1 102 ? -19.855 8.702 11.232 1.00 86.38 102 GLY A O 1
ATOM 846 N N . VAL A 1 103 ? -18.346 7.273 12.081 1.00 89.62 103 VAL A N 1
ATOM 847 C CA . VAL A 1 103 ? -17.167 7.860 11.430 1.00 89.62 103 VAL A CA 1
ATOM 848 C C . VAL A 1 103 ? -17.126 7.434 9.968 1.00 89.62 103 VAL A C 1
ATOM 850 O O . VAL A 1 103 ? -17.101 6.247 9.645 1.00 89.62 103 VAL A O 1
ATOM 853 N N . ARG A 1 104 ? -17.100 8.418 9.066 1.00 90.88 104 ARG A N 1
ATOM 854 C CA . ARG A 1 104 ? -16.897 8.180 7.636 1.00 90.88 104 ARG A CA 1
ATOM 855 C C . ARG A 1 104 ? -15.437 7.806 7.384 1.00 90.88 104 ARG A C 1
ATOM 857 O O . ARG A 1 104 ? -14.545 8.617 7.627 1.00 90.88 104 ARG A O 1
ATOM 864 N N . VAL A 1 105 ? -15.223 6.615 6.843 1.00 93.06 105 VAL A N 1
ATOM 865 C CA . VAL A 1 105 ? -13.928 6.133 6.365 1.00 93.06 105 VAL A CA 1
ATOM 866 C C . VAL A 1 105 ? -13.958 6.190 4.846 1.00 93.06 105 VAL A C 1
ATOM 868 O O . VAL A 1 105 ? -14.925 5.785 4.209 1.00 93.06 105 VAL A O 1
ATOM 871 N N . THR A 1 106 ? -12.957 6.803 4.234 1.00 92.81 106 THR A N 1
ATOM 872 C CA . THR A 1 106 ? -12.893 6.945 2.779 1.00 92.81 106 THR A CA 1
ATOM 873 C C . THR A 1 106 ? -11.461 6.743 2.332 1.00 92.81 106 THR A C 1
ATOM 875 O O . THR A 1 106 ? -10.533 7.107 3.056 1.00 92.81 106 THR A O 1
ATOM 878 N N . GLY A 1 107 ? -11.299 6.124 1.171 1.00 93.56 107 GLY A N 1
ATOM 879 C CA . GLY A 1 107 ? -9.993 5.755 0.678 1.00 93.56 107 GLY A CA 1
ATOM 880 C C . GLY A 1 107 ? -9.993 5.420 -0.803 1.00 93.56 107 GLY A C 1
ATOM 881 O O . GLY A 1 107 ? -10.994 4.945 -1.337 1.00 93.56 107 GLY A O 1
ATOM 882 N N . GLN A 1 108 ? -8.863 5.677 -1.450 1.00 96.19 108 GLN A N 1
ATOM 883 C CA . GLN A 1 108 ? -8.581 5.219 -2.801 1.00 96.19 108 GLN A CA 1
ATOM 884 C C . GLN A 1 108 ? -7.108 4.824 -2.869 1.00 96.19 108 GLN A C 1
ATOM 886 O O . GLN A 1 108 ? -6.243 5.689 -2.742 1.00 96.19 108 GLN A O 1
ATOM 891 N N . ALA A 1 109 ? -6.836 3.528 -2.988 1.00 96.12 109 ALA A N 1
ATOM 892 C CA . ALA A 1 109 ? -5.470 3.035 -3.130 1.00 96.12 109 ALA A CA 1
ATOM 893 C C . ALA A 1 109 ? -4.937 3.263 -4.555 1.00 96.12 109 ALA A C 1
ATOM 895 O O . ALA A 1 109 ? -5.703 3.566 -5.472 1.00 96.12 109 ALA A O 1
ATOM 896 N N . ASP A 1 110 ? -3.625 3.135 -4.743 1.00 95.75 110 ASP A N 1
ATOM 897 C CA . ASP A 1 110 ? -2.992 3.445 -6.027 1.00 95.75 110 ASP A CA 1
ATOM 898 C C . ASP A 1 110 ? -3.247 2.387 -7.109 1.00 95.75 110 ASP A C 1
ATOM 900 O O . ASP A 1 110 ? -3.520 2.748 -8.257 1.00 95.75 110 ASP A O 1
ATOM 904 N N . LEU A 1 111 ? -3.140 1.096 -6.767 1.00 95.62 111 LEU A N 1
ATOM 905 C CA . LEU A 1 111 ? -3.301 -0.021 -7.707 1.00 95.62 111 LEU A CA 1
ATOM 906 C C . LEU A 1 111 ? -4.136 -1.145 -7.092 1.00 95.62 111 LEU A C 1
ATOM 908 O O . LEU A 1 111 ? -3.890 -1.571 -5.962 1.00 95.62 111 LEU A O 1
ATOM 912 N N . CYS A 1 112 ? -5.080 -1.674 -7.867 1.00 95.06 112 CYS A N 1
ATOM 913 C CA . CYS A 1 112 ? -5.941 -2.778 -7.458 1.00 95.06 112 CYS A CA 1
ATOM 914 C C . CYS A 1 112 ? -5.785 -3.965 -8.400 1.00 95.06 112 CYS A C 1
ATOM 916 O O . CYS A 1 112 ? -5.749 -3.808 -9.619 1.00 95.06 112 CYS A O 1
ATOM 918 N N . SER A 1 113 ? -5.745 -5.158 -7.824 1.00 93.00 113 SER A N 1
ATOM 919 C CA . SER A 1 113 ? -5.856 -6.432 -8.533 1.00 93.00 113 SER A CA 1
ATOM 920 C C . SER A 1 113 ? -6.924 -7.297 -7.864 1.00 93.00 113 SER A C 1
ATOM 922 O O . SER A 1 113 ? -7.506 -6.897 -6.850 1.00 93.00 113 SER A O 1
ATOM 924 N N . ASP A 1 114 ? -7.177 -8.486 -8.402 1.00 89.00 114 ASP A N 1
ATOM 925 C CA . ASP A 1 114 ? -8.134 -9.426 -7.816 1.00 89.00 114 ASP A CA 1
ATOM 926 C C . ASP A 1 114 ? -7.700 -9.910 -6.427 1.00 89.00 114 ASP A C 1
ATOM 928 O O . ASP A 1 114 ? -8.547 -10.050 -5.549 1.00 89.00 114 ASP A O 1
ATOM 932 N N . GLU A 1 115 ? -6.397 -10.055 -6.188 1.00 89.25 115 GLU A N 1
ATOM 933 C CA . GLU A 1 115 ? -5.862 -10.651 -4.957 1.00 89.25 115 GLU A CA 1
ATOM 934 C C . GLU A 1 115 ? -5.390 -9.612 -3.936 1.00 89.25 115 GLU A C 1
ATOM 936 O O . GLU A 1 115 ? -5.578 -9.780 -2.733 1.00 89.25 115 GLU A O 1
ATOM 941 N N . ILE A 1 116 ? -4.778 -8.525 -4.409 1.00 94.00 116 ILE A N 1
ATOM 942 C CA . ILE A 1 116 ? -4.091 -7.552 -3.555 1.00 94.00 116 ILE A CA 1
ATOM 943 C C . ILE A 1 116 ? -4.370 -6.111 -3.969 1.00 94.00 116 ILE A C 1
ATOM 945 O O . ILE A 1 116 ? -4.710 -5.809 -5.121 1.00 94.00 116 ILE A O 1
ATOM 949 N N . VAL A 1 117 ? -4.146 -5.214 -3.018 1.00 96.62 117 VAL A N 1
ATOM 950 C CA . VAL A 1 117 ? -4.115 -3.764 -3.209 1.00 96.62 117 VAL A CA 1
ATOM 951 C C . VAL A 1 117 ? -2.694 -3.266 -2.981 1.00 96.62 117 VAL A C 1
ATOM 953 O O . VAL A 1 117 ? -2.015 -3.726 -2.069 1.00 96.62 117 VAL A O 1
ATOM 956 N N . VAL A 1 118 ? -2.232 -2.315 -3.787 1.00 96.94 118 VAL A N 1
ATOM 957 C CA . VAL A 1 118 ? -0.919 -1.686 -3.616 1.00 96.94 118 VAL A CA 1
ATOM 958 C C . VAL A 1 118 ? -1.104 -0.199 -3.355 1.00 96.94 118 VAL A C 1
ATOM 960 O O . VAL A 1 118 ? -1.811 0.491 -4.087 1.00 96.94 118 VAL A O 1
ATOM 963 N N . GLU A 1 119 ? -0.432 0.289 -2.320 1.00 97.19 119 GLU A N 1
ATOM 964 C CA . GLU A 1 119 ? -0.284 1.708 -2.023 1.00 97.19 119 GLU A CA 1
ATOM 965 C C . GLU A 1 119 ? 1.193 2.084 -2.152 1.00 97.19 119 GLU A C 1
ATOM 967 O O . GLU A 1 119 ? 2.065 1.502 -1.503 1.00 97.19 119 GLU A O 1
ATOM 972 N N . VAL A 1 120 ? 1.473 3.073 -2.990 1.00 95.44 120 VAL A N 1
ATOM 973 C CA . VAL A 1 120 ? 2.814 3.539 -3.322 1.00 95.44 120 VAL A CA 1
ATOM 974 C C . VAL A 1 120 ? 3.139 4.776 -2.494 1.00 95.44 120 VAL A C 1
ATOM 976 O O . VAL A 1 120 ? 2.307 5.653 -2.265 1.00 95.44 120 VAL A O 1
ATOM 979 N N . LYS A 1 121 ? 4.386 4.876 -2.036 1.00 93.12 121 LYS A N 1
ATOM 980 C CA . LYS A 1 121 ? 4.927 6.098 -1.440 1.00 93.12 121 LYS A CA 1
ATOM 981 C C . LYS A 1 121 ? 6.279 6.414 -2.044 1.00 93.12 121 LYS A C 1
ATOM 983 O O . LYS A 1 121 ? 7.141 5.553 -2.150 1.00 93.12 121 LYS A O 1
ATOM 988 N N . SER A 1 122 ? 6.518 7.689 -2.323 1.00 88.69 122 SER A N 1
ATOM 989 C CA . SER A 1 122 ? 7.797 8.180 -2.848 1.00 88.69 122 SER A CA 1
ATOM 990 C C . SER A 1 122 ? 8.872 8.405 -1.769 1.00 88.69 122 SER A C 1
ATOM 992 O O . SER A 1 122 ? 9.687 9.323 -1.873 1.00 88.69 122 SER A O 1
ATOM 994 N N . ASN A 1 123 ? 8.807 7.662 -0.667 1.00 85.44 123 ASN A N 1
ATOM 995 C CA . ASN A 1 123 ? 9.786 7.679 0.415 1.00 85.44 123 ASN A CA 1
ATOM 996 C C . ASN A 1 123 ? 10.044 6.234 0.842 1.00 85.44 123 ASN A C 1
ATOM 998 O O . ASN A 1 123 ? 9.130 5.427 0.744 1.00 85.44 123 ASN A O 1
ATOM 1002 N N . SER A 1 124 ? 11.261 5.914 1.280 1.00 81.62 124 SER A N 1
ATOM 1003 C CA . SER A 1 124 ? 11.680 4.546 1.622 1.00 81.62 124 SER A CA 1
ATOM 1004 C C . SER A 1 124 ? 11.512 4.194 3.109 1.00 81.62 124 SER A C 1
ATOM 1006 O O . SER A 1 124 ? 11.617 3.022 3.476 1.00 81.62 124 SER A O 1
ATOM 1008 N N . ASP A 1 125 ? 11.229 5.186 3.961 1.00 85.62 125 ASP A N 1
ATOM 1009 C CA . ASP A 1 125 ? 11.115 5.044 5.415 1.00 85.62 125 ASP A CA 1
ATOM 1010 C C . ASP A 1 125 ? 9.648 4.895 5.845 1.00 85.62 125 ASP A C 1
ATOM 1012 O O . ASP A 1 125 ? 8.820 5.765 5.585 1.00 85.62 125 ASP A O 1
ATOM 1016 N N . LEU A 1 126 ? 9.313 3.827 6.574 1.00 88.50 126 LEU A N 1
ATOM 1017 C CA . LEU A 1 126 ? 7.947 3.623 7.064 1.00 88.50 126 LEU A CA 1
ATOM 1018 C C . LEU A 1 126 ? 7.533 4.713 8.059 1.00 88.50 126 LEU A C 1
ATOM 1020 O O . LEU A 1 126 ? 8.125 4.847 9.132 1.00 88.50 126 LEU A O 1
ATOM 1024 N N . LYS A 1 127 ? 6.436 5.418 7.764 1.00 91.25 127 LYS A N 1
ATOM 1025 C CA . LYS A 1 127 ? 5.757 6.289 8.730 1.00 91.25 127 LYS A CA 1
ATOM 1026 C C . LYS A 1 127 ? 4.507 5.614 9.271 1.00 91.25 127 LYS A C 1
ATOM 1028 O O . LYS A 1 127 ? 3.792 4.913 8.556 1.00 91.25 127 LYS A O 1
ATOM 1033 N N . LYS A 1 128 ? 4.159 5.934 10.521 1.00 92.44 128 LYS A N 1
ATOM 1034 C CA . LYS A 1 128 ? 2.952 5.407 11.176 1.00 92.44 128 LYS A CA 1
ATOM 1035 C C . LYS A 1 128 ? 1.691 5.646 10.347 1.00 92.44 128 LYS A C 1
ATOM 1037 O O . LYS A 1 128 ? 0.849 4.767 10.235 1.00 92.44 128 LYS A O 1
ATOM 1042 N N . VAL A 1 129 ? 1.579 6.831 9.750 1.00 93.44 129 VAL A N 1
ATOM 1043 C CA . VAL A 1 129 ? 0.431 7.216 8.918 1.00 93.44 129 VAL A CA 1
ATOM 1044 C C . VAL A 1 129 ? 0.299 6.383 7.644 1.00 93.44 129 VAL A C 1
ATOM 1046 O O . VAL A 1 129 ? -0.824 6.210 7.181 1.00 93.44 129 VAL A O 1
ATOM 1049 N N . ASP A 1 130 ? 1.404 5.867 7.102 1.00 94.56 130 ASP A N 1
ATOM 1050 C CA . ASP A 1 130 ? 1.395 5.012 5.913 1.00 94.56 130 ASP A CA 1
ATOM 1051 C C . ASP A 1 130 ? 0.918 3.605 6.295 1.00 94.56 130 ASP A C 1
ATOM 1053 O O . ASP A 1 130 ? 0.036 3.055 5.639 1.00 94.56 130 ASP A O 1
ATOM 1057 N N . LEU A 1 131 ? 1.386 3.081 7.436 1.00 96.44 131 LEU A N 1
ATOM 1058 C CA . LEU A 1 131 ? 0.901 1.808 7.981 1.00 96.44 131 LEU A CA 1
ATOM 1059 C C . LEU A 1 131 ? -0.596 1.851 8.320 1.00 96.44 131 LEU A C 1
ATOM 1061 O O . LEU A 1 131 ? -1.332 0.920 8.015 1.00 96.44 131 LEU A O 1
ATOM 1065 N N . ILE A 1 132 ? -1.064 2.949 8.919 1.00 97.25 132 ILE A N 1
ATOM 1066 C CA . ILE A 1 132 ? -2.491 3.149 9.209 1.00 97.25 132 ILE A CA 1
ATOM 1067 C C . ILE A 1 132 ? -3.305 3.276 7.920 1.00 97.25 132 ILE A C 1
ATOM 1069 O O . ILE A 1 132 ? -4.429 2.789 7.860 1.00 97.25 132 ILE A O 1
ATOM 1073 N N . GLN A 1 133 ? -2.759 3.917 6.884 1.00 96.69 133 GLN A N 1
ATOM 1074 C CA . GLN A 1 133 ? -3.428 3.994 5.590 1.00 96.69 133 GLN A CA 1
ATOM 1075 C C . GLN A 1 133 ? -3.604 2.597 4.978 1.00 96.69 133 GLN A C 1
ATOM 1077 O O . GLN A 1 133 ? -4.704 2.280 4.537 1.00 96.69 133 GLN A O 1
ATOM 1082 N N . ALA A 1 134 ? -2.581 1.739 5.036 1.00 97.56 134 ALA A N 1
ATOM 1083 C CA . ALA A 1 134 ? -2.720 0.348 4.608 1.00 97.56 134 ALA A CA 1
ATOM 1084 C C . ALA A 1 134 ? -3.719 -0.441 5.449 1.00 97.56 134 ALA A C 1
ATOM 1086 O O . ALA A 1 134 ? -4.540 -1.148 4.883 1.00 97.56 134 ALA A O 1
ATOM 1087 N N . LEU A 1 135 ? -3.712 -0.273 6.774 1.00 98.19 135 LEU A N 1
ATOM 1088 C CA . LEU A 1 135 ? -4.703 -0.896 7.655 1.00 98.19 135 LEU A CA 1
ATOM 1089 C C . LEU A 1 135 ? -6.142 -0.498 7.287 1.00 98.19 135 LEU A C 1
ATOM 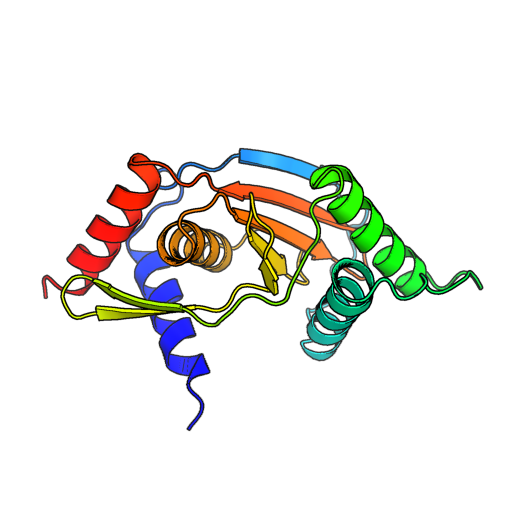1091 O O . LEU A 1 135 ? -7.052 -1.316 7.325 1.00 98.19 135 LEU A O 1
ATOM 1095 N N . ILE A 1 136 ? -6.367 0.766 6.927 1.00 97.69 136 ILE A N 1
ATOM 1096 C CA . ILE A 1 136 ? -7.676 1.216 6.440 1.00 97.69 136 ILE A CA 1
ATOM 1097 C C . ILE A 1 136 ? -8.007 0.547 5.102 1.00 97.69 136 ILE A C 1
ATOM 1099 O O . ILE A 1 136 ? -9.152 0.161 4.879 1.00 97.69 136 ILE A O 1
ATOM 1103 N N . TYR A 1 137 ? -7.029 0.408 4.206 1.00 98.31 137 TYR A N 1
ATOM 1104 C CA . TYR A 1 137 ? -7.239 -0.226 2.908 1.00 98.31 137 TYR A CA 1
ATOM 1105 C C . TYR A 1 137 ? -7.490 -1.728 2.992 1.00 98.31 137 TYR A C 1
ATOM 1107 O O . TYR A 1 137 ? -8.298 -2.207 2.200 1.00 98.31 137 TYR A O 1
ATOM 1115 N N . THR A 1 138 ? -6.918 -2.451 3.961 1.00 97.75 138 THR A N 1
ATOM 1116 C CA . THR A 1 138 ? -7.274 -3.866 4.139 1.00 97.75 138 THR A CA 1
ATOM 1117 C C . THR A 1 138 ? -8.755 -4.015 4.458 1.00 97.75 138 THR A C 1
ATOM 1119 O O . THR A 1 138 ? -9.405 -4.891 3.906 1.00 97.75 138 THR A O 1
ATOM 1122 N N . PHE A 1 139 ? -9.317 -3.114 5.270 1.00 97.25 139 PHE A N 1
ATOM 1123 C CA . PHE A 1 139 ? -10.754 -3.065 5.539 1.00 97.25 139 PHE A CA 1
ATOM 1124 C C . PHE A 1 139 ? -11.576 -2.621 4.320 1.00 97.25 139 PHE A C 1
ATOM 1126 O O . PHE A 1 139 ? -12.527 -3.295 3.953 1.00 97.25 139 PHE A O 1
ATOM 1133 N N . LEU A 1 140 ? -11.226 -1.500 3.676 1.00 97.38 140 LEU A N 1
ATOM 1134 C CA . LEU A 1 140 ? -12.036 -0.935 2.584 1.00 97.38 140 LEU A CA 1
ATOM 1135 C C . LEU A 1 140 ? -12.089 -1.814 1.328 1.00 97.38 140 LEU A C 1
ATOM 1137 O O . LEU A 1 140 ? -13.032 -1.693 0.545 1.00 97.38 140 LEU A O 1
ATOM 1141 N N . TYR A 1 141 ? -11.058 -2.624 1.098 1.00 97.19 141 TYR A N 1
ATOM 1142 C CA . TYR A 1 141 ? -10.953 -3.487 -0.076 1.00 97.19 141 TYR A CA 1
ATOM 1143 C C . TYR A 1 141 ? -11.047 -4.978 0.251 1.00 97.19 141 TYR A C 1
ATOM 1145 O O . TYR A 1 141 ? -11.057 -5.769 -0.688 1.00 97.19 141 TYR A O 1
ATOM 1153 N N . GLU A 1 142 ? -11.105 -5.345 1.537 1.00 97.00 142 GLU A N 1
ATOM 1154 C CA . GLU A 1 142 ? -11.148 -6.732 2.031 1.00 97.00 142 GLU A CA 1
ATOM 1155 C C . GLU A 1 142 ? -10.035 -7.612 1.440 1.00 97.00 142 GLU A C 1
ATOM 1157 O O . GLU A 1 142 ? -10.240 -8.759 1.044 1.00 97.00 142 GLU A O 1
ATOM 1162 N N . LYS A 1 143 ? -8.835 -7.033 1.336 1.00 96.38 143 LYS A N 1
ATOM 1163 C CA . LYS A 1 143 ? -7.669 -7.621 0.666 1.00 96.38 143 LYS A CA 1
ATOM 1164 C C . LYS A 1 143 ? -6.388 -7.311 1.408 1.00 96.38 143 LYS A C 1
ATOM 1166 O O . LYS A 1 143 ? -6.280 -6.300 2.102 1.00 96.38 143 LYS A O 1
ATOM 1171 N N . ASP A 1 144 ? -5.388 -8.147 1.181 1.00 96.88 144 ASP A N 1
ATOM 1172 C CA . ASP A 1 144 ? -4.029 -7.836 1.589 1.00 96.88 144 ASP A CA 1
ATOM 1173 C C . ASP A 1 144 ? -3.538 -6.572 0.883 1.00 96.88 144 ASP A C 1
ATOM 1175 O O . ASP A 1 144 ? -3.772 -6.357 -0.312 1.00 96.88 144 ASP A O 1
ATOM 1179 N N . VAL A 1 145 ? -2.828 -5.740 1.640 1.00 97.88 145 VAL A N 1
ATOM 1180 C CA . VAL A 1 145 ? -2.261 -4.493 1.139 1.00 97.88 145 VAL A CA 1
ATOM 1181 C C . VAL A 1 145 ? -0.747 -4.592 1.110 1.00 97.88 145 VAL A C 1
ATOM 1183 O O . VAL A 1 145 ? -0.107 -4.867 2.125 1.00 97.88 145 VAL A O 1
ATOM 1186 N N . ILE A 1 146 ? -0.168 -4.298 -0.047 1.00 97.44 146 ILE A N 1
ATOM 1187 C CA . ILE A 1 146 ? 1.256 -4.043 -0.209 1.00 97.44 146 ILE A CA 1
ATOM 1188 C C . ILE A 1 146 ? 1.498 -2.538 -0.100 1.00 97.44 146 ILE A C 1
ATOM 1190 O O . ILE A 1 146 ? 1.046 -1.755 -0.932 1.00 97.44 146 ILE A O 1
ATOM 1194 N N . LEU A 1 147 ? 2.257 -2.128 0.910 1.00 96.94 147 LEU A N 1
ATOM 1195 C CA . LEU A 1 147 ? 2.870 -0.807 0.974 1.00 96.94 147 LEU A CA 1
ATOM 1196 C C . LEU A 1 147 ? 4.214 -0.846 0.259 1.00 96.94 147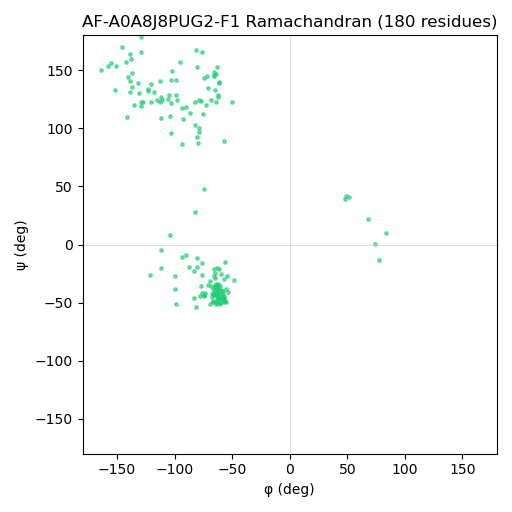 LEU A C 1
ATOM 1198 O O . LEU A 1 147 ? 5.158 -1.485 0.730 1.00 96.94 147 LEU A O 1
ATOM 1202 N N . PHE A 1 148 ? 4.302 -0.129 -0.856 1.00 96.31 148 PHE A N 1
ATOM 1203 C CA . PHE A 1 148 ? 5.520 0.012 -1.636 1.00 96.31 148 PHE A CA 1
ATOM 1204 C C . PHE A 1 148 ? 6.157 1.381 -1.395 1.00 96.31 148 PHE A C 1
ATOM 1206 O O . PHE A 1 148 ? 5.775 2.391 -1.987 1.00 96.31 148 PHE A O 1
ATOM 1213 N N . LEU A 1 149 ? 7.127 1.411 -0.484 1.00 93.88 149 LEU A N 1
ATOM 1214 C CA . LEU A 1 149 ? 7.870 2.603 -0.090 1.00 93.88 149 LEU A CA 1
ATOM 1215 C C . LEU A 1 149 ? 9.130 2.697 -0.956 1.00 93.88 149 LEU A C 1
ATOM 1217 O O . LEU A 1 149 ? 10.041 1.895 -0.770 1.00 93.88 149 LEU A O 1
ATOM 1221 N N . TYR A 1 150 ? 9.193 3.636 -1.902 1.00 92.19 150 TYR A N 1
ATOM 1222 C CA . TYR A 1 150 ? 10.270 3.720 -2.893 1.00 92.19 150 TYR A CA 1
ATOM 1223 C C . TYR A 1 150 ? 10.892 5.118 -2.976 1.00 92.19 150 TYR A C 1
ATOM 1225 O O . TYR A 1 150 ? 10.244 6.107 -3.330 1.00 92.19 150 TYR A O 1
ATOM 1233 N N . GLY A 1 151 ? 12.186 5.207 -2.683 1.00 88.44 151 GLY A N 1
ATOM 1234 C CA . GLY A 1 151 ? 12.995 6.403 -2.876 1.00 88.44 151 GLY A CA 1
ATOM 1235 C C . GLY A 1 151 ? 13.434 6.530 -4.331 1.00 88.44 151 GLY A C 1
ATOM 1236 O O . GLY A 1 151 ? 14.485 6.026 -4.702 1.00 88.44 151 GLY A O 1
ATOM 1237 N N . ILE A 1 152 ? 12.672 7.252 -5.159 1.00 84.31 152 ILE A N 1
ATOM 1238 C CA . ILE A 1 152 ? 12.943 7.383 -6.608 1.00 84.31 152 ILE A CA 1
ATOM 1239 C C . ILE A 1 152 ? 14.363 7.878 -6.955 1.00 84.31 152 ILE A C 1
ATOM 1241 O O . ILE A 1 152 ? 14.884 7.552 -8.017 1.00 84.31 152 ILE A O 1
ATOM 1245 N N . TYR A 1 153 ? 15.012 8.638 -6.069 1.00 79.75 153 TYR A N 1
ATOM 1246 C CA . TYR A 1 153 ? 16.384 9.112 -6.273 1.00 79.75 153 TYR A CA 1
ATOM 1247 C C . TYR A 1 153 ? 17.454 8.097 -5.890 1.00 79.75 153 TYR A C 1
ATOM 1249 O O . TYR A 1 153 ? 18.418 7.927 -6.631 1.00 79.75 153 TYR A O 1
ATOM 1257 N N . SER A 1 154 ? 17.306 7.460 -4.731 1.00 83.62 154 SER A N 1
ATOM 1258 C CA . SER A 1 154 ? 18.312 6.540 -4.204 1.00 83.62 154 SER A CA 1
ATOM 1259 C C . SER A 1 154 ? 18.135 5.111 -4.711 1.00 83.62 154 SER A C 1
ATOM 1261 O O . SER A 1 154 ? 19.073 4.327 -4.646 1.00 83.62 154 SER A O 1
ATOM 1263 N N . GLY A 1 155 ? 16.943 4.768 -5.202 1.00 85.69 155 GLY A N 1
ATOM 1264 C CA . GLY A 1 155 ? 16.555 3.389 -5.488 1.00 85.69 155 GLY A CA 1
ATOM 1265 C C . GLY A 1 155 ? 16.250 2.575 -4.226 1.00 85.69 155 GLY A C 1
ATOM 1266 O O . GLY A 1 155 ? 15.894 1.405 -4.347 1.00 85.69 155 GLY A O 1
ATOM 1267 N N . ASP A 1 156 ? 16.354 3.177 -3.033 1.00 89.75 156 ASP A N 1
ATOM 1268 C CA . ASP A 1 156 ? 16.049 2.502 -1.772 1.00 89.75 156 ASP A CA 1
ATOM 1269 C C . ASP A 1 156 ? 14.574 2.158 -1.700 1.00 89.75 156 ASP A C 1
ATOM 1271 O O . ASP A 1 156 ? 13.712 2.946 -2.108 1.00 89.75 156 ASP A O 1
ATOM 1275 N N . TYR A 1 157 ? 14.266 1.023 -1.090 1.00 92.56 157 TYR A N 1
ATOM 1276 C CA . TYR A 1 157 ? 12.885 0.624 -0.935 1.00 92.56 157 TYR A CA 1
ATOM 1277 C C . TYR A 1 157 ? 12.631 -0.227 0.298 1.00 92.56 157 TYR A C 1
ATOM 1279 O O . TYR A 1 157 ? 13.494 -0.960 0.780 1.00 92.56 157 TYR A O 1
ATOM 1287 N N . THR A 1 158 ? 11.391 -0.154 0.766 1.00 94.50 158 THR A N 1
ATOM 1288 C CA . THR A 1 158 ? 10.828 -1.069 1.753 1.00 94.50 158 THR A CA 1
ATOM 1289 C C . THR A 1 158 ? 9.480 -1.555 1.228 1.00 94.50 158 THR A C 1
ATOM 1291 O O . THR A 1 158 ? 8.635 -0.755 0.827 1.00 94.50 158 THR A O 1
ATOM 1294 N N . ILE A 1 159 ? 9.269 -2.866 1.240 1.00 96.00 159 ILE A N 1
ATOM 1295 C CA . ILE A 1 159 ? 7.999 -3.495 0.878 1.00 96.00 159 ILE A CA 1
ATOM 1296 C C . ILE A 1 159 ? 7.402 -4.087 2.141 1.00 96.00 159 ILE A C 1
ATOM 1298 O O . ILE A 1 159 ? 8.050 -4.892 2.813 1.00 96.00 159 ILE A O 1
ATOM 1302 N N . ILE A 1 160 ? 6.175 -3.693 2.461 1.00 97.00 160 ILE A N 1
ATOM 1303 C CA . ILE A 1 160 ? 5.460 -4.196 3.632 1.00 97.00 160 ILE A CA 1
ATOM 1304 C C . ILE A 1 160 ? 4.139 -4.797 3.185 1.00 97.00 160 ILE A C 1
ATOM 1306 O O . ILE A 1 160 ? 3.395 -4.156 2.449 1.00 97.00 160 ILE A O 1
ATOM 1310 N N . ARG A 1 161 ? 3.831 -5.999 3.664 1.00 97.56 161 ARG A N 1
ATOM 1311 C CA . ARG A 1 161 ? 2.513 -6.615 3.520 1.00 97.56 161 ARG A CA 1
ATOM 1312 C C . ARG A 1 161 ? 1.722 -6.407 4.803 1.00 97.56 161 ARG A C 1
ATOM 1314 O O . ARG A 1 161 ? 2.203 -6.727 5.887 1.00 97.56 161 ARG A O 1
ATOM 1321 N N . VAL A 1 162 ? 0.509 -5.889 4.673 1.00 98.31 162 VAL A N 1
ATOM 1322 C CA . VAL A 1 162 ? -0.480 -5.806 5.750 1.00 98.31 162 VAL A CA 1
ATOM 1323 C C . VAL A 1 162 ? -1.620 -6.758 5.381 1.00 98.31 162 VAL A C 1
ATOM 1325 O O . VAL A 1 162 ? -2.336 -6.476 4.418 1.00 98.31 162 VAL A O 1
ATOM 1328 N N . PRO A 1 163 ? -1.775 -7.898 6.075 1.00 97.94 163 PRO A N 1
ATOM 1329 C CA . PRO A 1 163 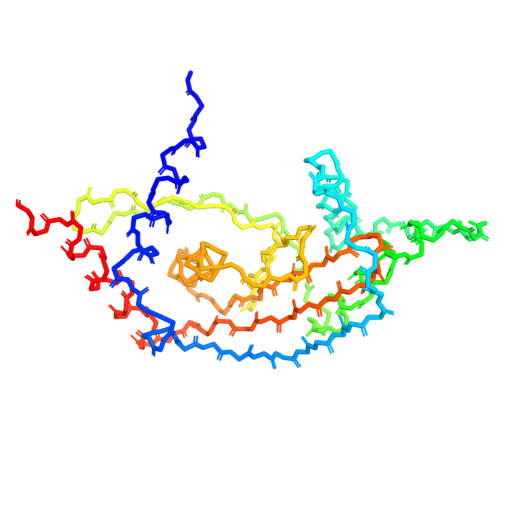? -2.797 -8.877 5.735 1.00 97.94 163 PRO A CA 1
ATOM 1330 C C . PRO A 1 163 ? -4.206 -8.389 6.090 1.00 97.94 163 PRO A C 1
ATOM 1332 O O . PRO A 1 163 ? -4.413 -7.728 7.117 1.00 97.94 163 PRO A O 1
ATOM 1335 N N . PHE A 1 164 ? -5.190 -8.762 5.275 1.00 97.81 164 PHE A N 1
ATOM 1336 C CA . PHE A 1 164 ? -6.595 -8.694 5.654 1.00 97.81 164 PHE A CA 1
ATOM 1337 C C . PHE A 1 164 ? -6.928 -9.887 6.549 1.00 97.81 164 PHE A C 1
ATOM 1339 O O . PHE A 1 164 ? -7.111 -11.015 6.098 1.00 97.81 164 PHE A O 1
ATOM 1346 N N . ASN A 1 165 ? -6.959 -9.634 7.855 1.00 98.12 165 ASN A N 1
ATOM 1347 C CA . ASN A 1 165 ? -7.243 -10.650 8.855 1.00 98.12 165 ASN A CA 1
ATOM 1348 C C . ASN A 1 165 ? -8.023 -10.067 10.043 1.00 98.12 165 ASN A C 1
ATOM 1350 O O . ASN A 1 165 ? -8.170 -8.849 10.192 1.00 98.12 165 ASN A O 1
ATOM 1354 N N . GLN A 1 166 ? -8.508 -10.952 10.918 1.00 98.06 166 GLN A N 1
ATOM 1355 C CA . GLN A 1 166 ? -9.340 -10.554 12.053 1.00 98.06 166 GLN A CA 1
ATOM 1356 C C . GLN A 1 166 ? -8.608 -9.632 13.036 1.00 98.06 166 GLN A C 1
ATOM 1358 O O . GLN A 1 166 ? -9.219 -8.729 13.603 1.00 98.06 166 GLN A O 1
ATOM 1363 N N . ARG A 1 167 ? -7.301 -9.835 13.239 1.00 97.50 167 ARG A N 1
ATOM 1364 C CA . ARG A 1 167 ? -6.501 -9.009 14.150 1.00 97.50 167 ARG A CA 1
ATOM 1365 C C . ARG A 1 167 ? -6.444 -7.564 13.665 1.00 97.50 167 ARG A C 1
ATOM 1367 O O . ARG A 1 167 ? -6.771 -6.658 14.424 1.00 97.50 167 ARG A O 1
ATOM 1374 N N . ASN A 1 168 ? -6.087 -7.356 12.403 1.00 98.25 168 ASN A N 1
ATOM 1375 C CA . ASN A 1 168 ? -6.018 -6.032 11.795 1.00 98.25 168 ASN A CA 1
ATOM 1376 C C . ASN A 1 168 ? -7.394 -5.358 11.739 1.00 98.25 168 ASN A C 1
ATOM 1378 O O . ASN A 1 168 ? -7.512 -4.177 12.077 1.00 98.25 168 ASN A O 1
ATOM 1382 N N . LEU A 1 169 ? -8.446 -6.113 11.408 1.00 97.62 169 LEU A N 1
ATOM 1383 C CA . LEU A 1 169 ? -9.816 -5.608 11.460 1.00 97.62 169 LEU A CA 1
ATOM 1384 C C . LEU A 1 169 ? -10.174 -5.105 12.867 1.00 97.62 169 LEU A C 1
ATOM 1386 O O . LEU A 1 169 ? -10.624 -3.969 13.019 1.00 97.62 169 LEU A O 1
ATOM 1390 N N . ASN A 1 170 ? -9.913 -5.908 13.901 1.00 97.94 170 ASN A N 1
ATOM 1391 C CA . ASN A 1 170 ? -10.185 -5.532 15.289 1.00 97.94 170 ASN A CA 1
ATOM 1392 C C . ASN A 1 170 ? -9.412 -4.274 15.696 1.00 97.94 170 ASN A C 1
ATOM 1394 O O . ASN A 1 170 ? -10.007 -3.350 16.245 1.00 97.94 170 ASN A O 1
ATOM 1398 N N . SER A 1 171 ? -8.124 -4.189 15.361 1.00 97.81 171 SER A N 1
ATOM 1399 C CA . SER A 1 171 ? -7.298 -3.019 15.673 1.00 97.81 171 SER A CA 1
ATOM 1400 C C . SER A 1 171 ? -7.832 -1.733 15.042 1.00 97.81 171 SER A C 1
ATOM 1402 O O . SER A 1 171 ? -7.830 -0.680 15.687 1.00 97.81 171 SER A O 1
ATOM 1404 N N . LEU A 1 172 ? -8.341 -1.797 13.806 1.00 97.44 172 LEU A N 1
ATOM 1405 C CA . LEU A 1 172 ? -8.987 -0.651 13.167 1.00 97.44 172 LEU A CA 1
ATOM 1406 C C . LEU A 1 172 ? -10.295 -0.274 13.875 1.00 97.44 172 LEU A C 1
ATOM 1408 O O . LEU A 1 172 ? -10.502 0.901 14.189 1.00 97.44 172 LEU A O 1
ATOM 1412 N N . LEU A 1 173 ? -11.165 -1.253 14.140 1.00 96.75 173 LEU A N 1
ATOM 1413 C CA . LEU A 1 173 ? -12.460 -1.030 14.789 1.00 96.75 173 LEU A CA 1
ATOM 1414 C C . LEU A 1 173 ? -12.292 -0.444 16.196 1.00 96.75 173 LEU A C 1
ATOM 1416 O O . LEU A 1 173 ? -12.940 0.549 16.529 1.00 96.75 173 LEU A O 1
ATOM 1420 N N . GLU A 1 174 ? -11.394 -1.004 17.006 1.00 96.12 174 GLU A N 1
ATOM 1421 C CA . GLU A 1 174 ? -11.067 -0.486 18.335 1.00 96.12 174 GLU A CA 1
ATOM 1422 C C . GLU A 1 174 ? -10.464 0.916 18.269 1.00 96.12 174 GLU A C 1
ATOM 1424 O O . GLU A 1 174 ? -10.828 1.787 19.061 1.00 96.12 174 GLU A O 1
ATOM 1429 N N . GLY A 1 175 ? -9.568 1.163 17.310 1.00 95.44 175 GLY A N 1
ATOM 1430 C CA . GLY A 1 175 ? -8.997 2.486 17.094 1.00 95.44 175 GLY A CA 1
ATOM 1431 C C . GLY A 1 175 ? -10.065 3.528 16.771 1.00 95.44 175 GLY A C 1
ATOM 1432 O O . GLY A 1 175 ? -10.066 4.602 17.368 1.00 95.44 175 GLY A O 1
ATOM 1433 N N . ILE A 1 176 ? -11.007 3.212 15.877 1.00 94.62 176 ILE A N 1
ATOM 1434 C CA . ILE A 1 176 ? -12.120 4.111 15.541 1.00 94.62 176 ILE A CA 1
ATOM 1435 C C . ILE A 1 176 ? -13.029 4.319 16.752 1.00 94.62 176 ILE A C 1
ATOM 1437 O O . ILE A 1 176 ? -13.378 5.461 17.042 1.00 94.62 176 ILE A O 1
ATOM 1441 N N . LYS A 1 177 ? -13.345 3.259 17.502 1.00 94.62 177 LYS A N 1
ATOM 1442 C CA . LYS A 1 177 ? -14.148 3.351 18.726 1.00 94.62 177 LYS A CA 1
ATOM 1443 C C . LYS A 1 177 ? -13.517 4.289 19.765 1.00 94.62 177 LYS A C 1
ATOM 1445 O O . LYS A 1 177 ? -14.175 5.193 20.270 1.00 94.62 177 LYS A O 1
ATOM 1450 N N . LYS A 1 178 ? -12.207 4.183 20.010 1.00 93.12 178 LYS A N 1
ATOM 1451 C CA . LYS A 1 178 ? -11.476 5.107 20.906 1.00 93.12 178 LYS A CA 1
ATOM 1452 C C . LYS A 1 178 ? -11.540 6.570 20.450 1.00 93.12 178 LYS A C 1
ATOM 1454 O O . LYS A 1 178 ? -11.387 7.478 21.262 1.00 93.12 178 LYS A O 1
ATOM 1459 N N . LEU A 1 179 ? -11.732 6.824 19.154 1.00 89.75 179 LEU A N 1
ATOM 1460 C CA . LEU A 1 179 ? -11.902 8.179 18.626 1.00 89.75 179 LEU A CA 1
ATOM 1461 C C . LEU A 1 179 ? -13.327 8.725 18.795 1.00 89.75 179 LEU A C 1
ATOM 1463 O O . LEU A 1 179 ? -13.483 9.948 18.687 1.00 89.75 179 LEU A O 1
ATOM 1467 N N . THR A 1 180 ? -14.322 7.856 19.003 1.00 83.75 180 THR A N 1
ATOM 1468 C CA . THR A 1 180 ? -15.743 8.202 19.177 1.00 83.75 180 THR A CA 1
ATOM 1469 C C . THR A 1 180 ? -16.198 8.217 20.630 1.00 83.75 180 THR A C 1
ATOM 1471 O O . THR A 1 180 ? -17.120 8.964 20.929 1.00 83.75 180 THR A O 1
ATOM 1474 N N . ASP A 1 181 ? -15.556 7.450 21.515 1.00 75.38 181 ASP A N 1
ATOM 1475 C CA . ASP A 1 181 ? -15.893 7.339 22.946 1.00 75.38 181 ASP A CA 1
ATOM 1476 C C . ASP A 1 181 ? -15.458 8.586 23.758 1.00 75.38 181 ASP A C 1
ATOM 1478 O O . ASP A 1 181 ? -14.811 8.478 24.799 1.00 75.38 181 ASP A O 1
ATOM 1482 N N . LYS A 1 182 ? -15.779 9.787 23.264 1.00 53.75 182 LYS A N 1
ATOM 1483 C CA . LYS A 1 182 ? -15.555 11.070 23.945 1.00 53.75 182 LYS A CA 1
ATOM 1484 C C . LYS A 1 182 ? -16.837 11.647 24.518 1.00 53.75 182 LYS A C 1
ATOM 1486 O O . LYS A 1 182 ? -17.835 11.684 23.768 1.00 53.75 182 LYS A O 1
#